Protein AF-A0A7R7VB63-F1 (afdb_monomer_lite)

Structure (mmCIF, N/CA/C/O backbone):
data_AF-A0A7R7VB63-F1
#
_entry.id   AF-A0A7R7VB63-F1
#
loop_
_atom_site.group_PDB
_atom_site.id
_atom_site.type_symbol
_atom_site.label_atom_id
_atom_site.label_alt_id
_atom_site.label_comp_id
_atom_site.label_asym_id
_atom_site.label_entity_id
_atom_site.label_seq_id
_atom_site.pdbx_PDB_ins_code
_atom_site.Cartn_x
_atom_site.Cartn_y
_atom_site.Cartn_z
_atom_site.occupancy
_atom_site.B_iso_or_equiv
_atom_site.auth_seq_id
_atom_site.auth_comp_id
_atom_site.auth_asym_id
_atom_site.auth_atom_id
_atom_site.pdbx_PDB_model_num
ATOM 1 N N . MET A 1 1 ? -16.952 1.269 -2.711 1.00 74.81 1 MET A N 1
ATOM 2 C CA . MET A 1 1 ? -17.582 0.389 -3.721 1.00 74.81 1 MET A CA 1
ATOM 3 C C . MET A 1 1 ? -17.034 0.649 -5.118 1.00 74.81 1 MET A C 1
ATOM 5 O O . MET A 1 1 ? -16.507 -0.286 -5.695 1.00 74.81 1 MET A O 1
ATOM 9 N N . ILE A 1 2 ? -17.064 1.894 -5.615 1.00 84.00 2 ILE A N 1
ATOM 10 C CA . ILE A 1 2 ? -16.546 2.260 -6.952 1.00 84.00 2 ILE A CA 1
ATOM 11 C C . ILE A 1 2 ? -15.113 1.754 -7.182 1.00 84.00 2 ILE A C 1
ATOM 13 O O . ILE A 1 2 ? -14.870 1.060 -8.158 1.00 84.00 2 ILE A O 1
ATOM 17 N N . LEU A 1 3 ? -14.194 2.015 -6.244 1.00 86.75 3 LEU A N 1
ATOM 18 C CA . LEU A 1 3 ? -12.792 1.594 -6.368 1.00 86.75 3 LEU A CA 1
ATOM 19 C C . LEU A 1 3 ? -12.616 0.067 -6.454 1.00 86.75 3 LEU A C 1
ATOM 21 O O . LEU A 1 3 ? -11.813 -0.410 -7.244 1.00 86.75 3 LEU A O 1
ATOM 25 N N . LEU A 1 4 ? -13.397 -0.693 -5.678 1.00 89.19 4 LEU A N 1
ATOM 26 C CA . LEU A 1 4 ? -13.359 -2.158 -5.702 1.00 89.19 4 LEU A CA 1
ATOM 27 C C . LEU A 1 4 ? -13.846 -2.692 -7.052 1.00 89.19 4 LEU A C 1
ATOM 29 O O . LEU A 1 4 ? -13.174 -3.512 -7.660 1.00 89.19 4 LEU A O 1
ATOM 33 N N . VAL A 1 5 ? -14.994 -2.200 -7.528 1.00 90.19 5 VAL A N 1
ATOM 34 C CA . VAL A 1 5 ? -15.561 -2.608 -8.822 1.00 90.19 5 VAL A CA 1
ATOM 35 C C . VAL A 1 5 ? -14.609 -2.253 -9.961 1.00 90.19 5 VAL A C 1
ATOM 37 O O . VAL A 1 5 ? -14.339 -3.099 -10.805 1.00 90.19 5 VAL A O 1
ATOM 40 N N . TYR A 1 6 ? -14.053 -1.038 -9.943 1.00 90.38 6 TYR A N 1
ATOM 41 C CA . TYR A 1 6 ? -13.068 -0.593 -10.923 1.00 90.38 6 TYR A CA 1
ATOM 42 C C . TYR A 1 6 ? -11.849 -1.520 -10.960 1.00 90.38 6 TYR A C 1
ATOM 44 O O . TYR A 1 6 ? -11.493 -1.998 -12.029 1.00 90.38 6 TYR A O 1
ATOM 52 N N . LYS A 1 7 ? -11.249 -1.838 -9.805 1.00 90.56 7 LYS A N 1
ATOM 53 C CA . LYS A 1 7 ? -10.057 -2.697 -9.743 1.00 90.56 7 LYS A CA 1
ATOM 54 C C . LYS A 1 7 ? -10.337 -4.156 -10.090 1.00 90.56 7 LYS A C 1
ATOM 56 O O . LYS A 1 7 ? -9.515 -4.778 -10.752 1.00 90.56 7 LYS A O 1
ATOM 61 N N . ILE A 1 8 ? -11.505 -4.689 -9.723 1.00 92.19 8 ILE A N 1
ATOM 62 C CA . ILE A 1 8 ? -11.938 -6.017 -10.185 1.00 92.19 8 ILE A CA 1
ATOM 63 C C . ILE A 1 8 ? -12.053 -6.024 -11.710 1.00 92.19 8 ILE A C 1
ATOM 65 O O . ILE A 1 8 ? -11.521 -6.930 -12.344 1.00 92.19 8 ILE A O 1
ATOM 69 N N . ALA A 1 9 ? -12.722 -5.030 -12.297 1.00 91.94 9 ALA A N 1
ATOM 70 C CA . ALA A 1 9 ? -12.909 -4.947 -13.742 1.00 91.94 9 ALA A CA 1
ATOM 71 C C . ALA A 1 9 ? -11.572 -4.774 -14.480 1.00 91.94 9 ALA A C 1
ATOM 73 O O . ALA A 1 9 ? -11.307 -5.507 -15.427 1.00 91.94 9 ALA A O 1
ATOM 74 N N . GLU A 1 10 ? -10.717 -3.864 -14.008 1.00 90.38 10 GLU A N 1
ATOM 75 C CA . GLU A 1 10 ? -9.382 -3.597 -14.555 1.00 90.38 10 GLU A CA 1
ATOM 76 C C . GLU A 1 10 ? -8.509 -4.861 -14.540 1.00 90.38 10 GLU A C 1
ATOM 78 O O . GLU A 1 10 ? -7.984 -5.263 -15.574 1.00 90.38 10 GLU A O 1
ATOM 83 N N . TYR A 1 11 ? -8.402 -5.547 -13.398 1.00 90.25 11 TYR A N 1
ATOM 84 C CA . TYR A 1 11 ? -7.535 -6.727 -13.299 1.00 90.25 11 TYR A CA 1
ATOM 85 C C . TYR A 1 11 ? -8.130 -7.941 -14.008 1.00 90.25 11 TYR A C 1
ATOM 87 O O . TYR A 1 11 ? -7.389 -8.717 -14.603 1.00 90.25 11 TYR A O 1
ATOM 95 N N . SER A 1 12 ? -9.458 -8.083 -14.024 1.00 91.88 12 SER A N 1
ATOM 96 C CA . SER A 1 12 ? -10.112 -9.126 -14.825 1.00 91.88 12 SER A CA 1
ATOM 97 C C . SER A 1 12 ? -9.868 -8.907 -16.316 1.00 91.88 12 SER A C 1
ATOM 99 O O . SER A 1 12 ? -9.587 -9.865 -17.029 1.00 91.88 12 SER A O 1
ATOM 101 N N . TYR A 1 13 ? -9.925 -7.656 -16.785 1.00 92.88 13 TYR A N 1
ATOM 102 C CA . TYR A 1 13 ? -9.607 -7.305 -18.167 1.00 92.88 13 TYR A CA 1
ATOM 103 C C . TYR A 1 13 ? -8.163 -7.683 -18.523 1.00 92.88 13 TYR A C 1
ATOM 105 O O . TYR A 1 13 ? -7.944 -8.309 -19.559 1.00 92.88 13 TYR A O 1
ATOM 113 N N . TYR A 1 14 ? -7.189 -7.385 -17.659 1.00 90.38 14 TYR A N 1
ATOM 114 C CA . TYR A 1 14 ? -5.794 -7.783 -17.885 1.00 90.38 14 TYR A CA 1
ATOM 115 C C . TYR A 1 14 ? -5.617 -9.303 -17.930 1.00 90.38 14 TYR A C 1
ATOM 117 O O . TYR A 1 14 ? -4.963 -9.812 -18.835 1.00 90.38 14 TYR A O 1
ATOM 125 N N . ILE A 1 15 ? -6.261 -10.044 -17.023 1.00 88.88 15 ILE A N 1
ATOM 126 C CA . ILE A 1 15 ? -6.196 -11.514 -17.005 1.00 88.88 15 ILE A CA 1
ATOM 127 C C . ILE A 1 15 ? -6.799 -12.114 -18.281 1.00 88.88 15 ILE A C 1
ATOM 129 O O . ILE A 1 15 ? -6.191 -12.990 -18.891 1.00 88.88 15 ILE A O 1
ATOM 133 N N . ILE A 1 16 ? -7.977 -11.645 -18.704 1.00 93.38 16 ILE A N 1
ATOM 134 C CA . ILE A 1 16 ? -8.680 -12.171 -19.886 1.00 93.38 16 ILE A CA 1
ATOM 135 C C . ILE A 1 16 ? -7.877 -11.921 -21.168 1.00 93.38 16 ILE A C 1
ATOM 137 O O . ILE A 1 16 ? -7.854 -12.780 -22.046 1.00 93.38 16 ILE A O 1
ATOM 141 N N . ASN A 1 17 ? -7.198 -10.777 -21.262 1.00 92.38 17 ASN A N 1
ATOM 142 C CA . ASN A 1 17 ? -6.359 -10.433 -22.412 1.00 92.38 17 ASN A CA 1
ATOM 143 C C . ASN A 1 17 ? -4.916 -10.952 -22.300 1.00 92.38 17 ASN A C 1
ATOM 145 O O . ASN A 1 17 ? -4.104 -10.648 -23.168 1.00 92.38 17 ASN A O 1
ATOM 149 N N . LEU A 1 18 ? -4.599 -11.736 -21.261 1.00 86.38 18 LEU A N 1
ATOM 150 C CA . LEU A 1 18 ? -3.257 -12.265 -20.982 1.00 86.38 18 LEU A CA 1
ATOM 151 C C . LEU A 1 18 ? -2.180 -11.177 -20.779 1.00 86.38 18 LEU A C 1
ATOM 153 O O . LEU A 1 18 ? -0.990 -11.453 -20.892 1.00 86.38 18 LEU A O 1
ATOM 157 N N . GLU A 1 19 ? -2.586 -9.962 -20.409 1.00 85.75 19 GLU A N 1
ATOM 158 C CA . GLU A 1 19 ? -1.718 -8.819 -20.084 1.00 85.75 19 GLU A CA 1
ATOM 159 C C . GLU A 1 19 ? -1.378 -8.802 -18.583 1.00 85.75 19 GLU A C 1
ATOM 161 O O . GLU A 1 19 ? -1.582 -7.812 -17.875 1.00 85.75 19 GLU A O 1
ATOM 166 N N . VAL A 1 20 ? -0.945 -9.948 -18.050 1.00 82.44 20 VAL A N 1
ATOM 167 C CA . VAL A 1 20 ? -0.736 -10.130 -16.603 1.00 82.44 20 VAL A CA 1
ATOM 168 C C . VAL A 1 20 ? 0.373 -9.233 -16.042 1.00 82.44 20 VAL A C 1
ATOM 170 O O . VAL A 1 20 ? 0.315 -8.853 -14.875 1.00 82.44 20 VAL A O 1
ATOM 173 N N . ASP A 1 21 ? 1.325 -8.824 -16.879 1.00 80.12 21 ASP A N 1
ATOM 174 C CA . ASP A 1 21 ? 2.399 -7.868 -16.588 1.00 80.12 21 ASP A CA 1
ATOM 175 C C . ASP A 1 21 ? 1.890 -6.489 -16.148 1.00 80.12 21 ASP A C 1
ATOM 177 O O . ASP A 1 21 ? 2.564 -5.778 -15.403 1.00 80.12 21 ASP A O 1
ATOM 181 N N . LYS A 1 22 ? 0.655 -6.136 -16.521 1.00 82.06 22 LYS A N 1
ATOM 182 C CA . LYS A 1 22 ? 0.002 -4.891 -16.098 1.00 82.06 22 LYS A CA 1
ATOM 183 C C . LYS A 1 22 ? -0.600 -4.960 -14.696 1.00 82.06 22 LYS A C 1
ATOM 185 O O . LYS A 1 22 ? -1.051 -3.934 -14.183 1.00 82.06 22 LYS A O 1
ATOM 190 N N . ILE A 1 23 ? -0.639 -6.136 -14.063 1.00 83.56 23 ILE A N 1
ATOM 191 C CA . ILE A 1 23 ? -1.109 -6.279 -12.682 1.00 83.56 23 ILE A CA 1
ATOM 192 C C . ILE A 1 23 ? 0.009 -5.804 -11.747 1.00 83.56 23 ILE A C 1
ATOM 194 O O . ILE A 1 23 ? 1.068 -6.432 -11.696 1.00 83.56 23 ILE A O 1
ATOM 198 N N . PRO A 1 24 ? -0.197 -4.722 -10.977 1.00 81.88 24 PRO A N 1
ATOM 199 C CA . PRO A 1 24 ? 0.842 -4.206 -10.103 1.00 81.88 24 PRO A CA 1
ATOM 200 C C . PRO A 1 24 ? 1.083 -5.137 -8.909 1.00 81.88 24 PRO A C 1
ATOM 202 O O . PRO A 1 24 ? 0.172 -5.777 -8.380 1.00 81.88 24 PRO A O 1
ATOM 205 N N . ILE A 1 25 ? 2.325 -5.162 -8.429 1.00 85.81 25 ILE A N 1
ATOM 206 C CA . ILE A 1 25 ? 2.702 -5.827 -7.170 1.00 85.81 25 ILE A CA 1
ATOM 207 C C . ILE A 1 25 ? 2.830 -4.849 -6.005 1.00 85.81 25 ILE A C 1
ATOM 209 O O . ILE A 1 25 ? 3.263 -5.230 -4.925 1.00 85.81 25 ILE A O 1
ATOM 213 N N . GLU A 1 26 ? 2.428 -3.593 -6.204 1.00 86.50 26 GLU A N 1
ATOM 214 C CA . GLU A 1 26 ? 2.474 -2.578 -5.159 1.00 86.50 26 GLU A CA 1
ATOM 215 C C . GLU A 1 26 ? 1.572 -2.921 -3.978 1.00 86.50 26 GLU A C 1
ATOM 217 O O . GLU A 1 26 ? 0.521 -3.554 -4.121 1.00 86.50 26 GLU A O 1
ATOM 222 N N . PHE A 1 27 ? 1.936 -2.400 -2.810 1.00 87.50 27 PHE A N 1
ATOM 223 C CA . PHE A 1 27 ? 1.176 -2.560 -1.570 1.00 87.50 27 PHE A CA 1
ATOM 224 C C . PHE A 1 27 ? -0.276 -2.073 -1.703 1.00 87.50 27 PHE A C 1
ATOM 226 O O . PHE A 1 27 ? -1.194 -2.641 -1.101 1.00 87.50 27 PHE A O 1
ATOM 233 N N . SER A 1 28 ? -0.497 -1.062 -2.550 1.00 89.50 28 SER A N 1
ATOM 234 C CA . SER A 1 28 ? -1.817 -0.516 -2.862 1.00 89.50 28 SER A CA 1
ATOM 235 C C . SER A 1 28 ? -2.733 -1.506 -3.580 1.00 89.50 28 SER A C 1
ATOM 237 O O . SER A 1 28 ? -3.941 -1.470 -3.349 1.00 89.50 28 SER A O 1
ATOM 239 N N . THR A 1 29 ? -2.179 -2.438 -4.360 1.00 89.88 29 THR A N 1
ATOM 240 C CA . THR A 1 29 ? -2.922 -3.473 -5.097 1.00 89.88 29 THR A CA 1
ATOM 241 C C . THR A 1 29 ? -3.815 -4.273 -4.159 1.00 89.88 29 THR A C 1
ATOM 243 O O . THR A 1 29 ? -5.027 -4.344 -4.356 1.00 89.88 29 THR A O 1
ATOM 246 N N . LEU A 1 30 ? -3.239 -4.813 -3.081 1.00 92.12 30 LEU A N 1
ATOM 247 C CA . LEU A 1 30 ? -3.996 -5.548 -2.069 1.00 92.12 30 LEU A CA 1
ATOM 248 C C . LEU A 1 30 ? -4.835 -4.613 -1.190 1.00 92.12 30 LEU A C 1
ATOM 250 O O . LEU A 1 30 ? -5.931 -4.991 -0.770 1.00 92.12 30 LEU A O 1
ATOM 254 N N . ALA A 1 31 ? -4.375 -3.380 -0.955 1.00 93.62 31 ALA A N 1
ATOM 255 C CA . ALA A 1 31 ? -5.107 -2.418 -0.138 1.00 93.62 31 ALA A CA 1
ATOM 256 C C . ALA A 1 31 ? -6.453 -2.029 -0.771 1.00 93.62 31 ALA A C 1
ATOM 258 O O . ALA A 1 31 ? -7.433 -1.881 -0.042 1.00 93.62 31 ALA A O 1
ATOM 259 N N . TYR A 1 32 ? -6.543 -1.925 -2.103 1.00 92.56 32 TYR A N 1
ATOM 260 C CA . TYR A 1 32 ? -7.804 -1.662 -2.807 1.00 92.56 32 TYR A CA 1
ATOM 261 C C . TYR A 1 32 ? -8.865 -2.725 -2.512 1.00 92.56 32 TYR A C 1
ATOM 263 O O . TYR A 1 32 ? -10.013 -2.389 -2.197 1.00 92.56 32 TYR A O 1
ATOM 271 N N . PHE A 1 33 ? -8.475 -4.000 -2.569 1.00 92.94 33 PHE A N 1
ATOM 272 C CA . PHE A 1 33 ? -9.370 -5.116 -2.281 1.00 92.94 33 PHE A CA 1
ATOM 273 C C . PHE A 1 33 ? -9.696 -5.210 -0.801 1.00 92.94 33 PHE A C 1
ATOM 275 O O . PHE A 1 33 ? -10.874 -5.280 -0.452 1.00 92.94 33 PHE A O 1
ATOM 282 N N . LEU A 1 34 ? -8.683 -5.150 0.070 1.00 94.06 34 LEU A N 1
ATOM 283 C CA . LEU A 1 34 ? -8.880 -5.203 1.514 1.00 94.06 34 LEU A CA 1
ATOM 284 C C . LEU A 1 34 ? -9.844 -4.102 1.958 1.00 94.06 34 LEU A C 1
ATOM 286 O O . LEU A 1 34 ? -10.844 -4.392 2.607 1.00 94.06 34 LEU A O 1
ATOM 290 N N . PHE A 1 35 ? -9.590 -2.852 1.567 1.00 94.44 35 PHE A N 1
ATOM 291 C CA . PHE A 1 35 ? -10.460 -1.727 1.894 1.00 94.44 35 PHE A CA 1
ATOM 292 C C . PHE A 1 35 ? -11.885 -1.946 1.376 1.00 94.44 35 PHE A C 1
ATOM 294 O O . PHE A 1 35 ? -12.851 -1.806 2.129 1.00 94.44 35 PHE A O 1
ATOM 301 N N . GLY A 1 36 ? -12.026 -2.325 0.104 1.00 92.69 36 GLY A N 1
ATOM 302 C CA . GLY A 1 36 ? -13.322 -2.554 -0.524 1.00 92.69 36 GLY A CA 1
ATOM 303 C C . GLY A 1 36 ? -14.146 -3.638 0.172 1.00 92.69 36 GLY A C 1
ATOM 304 O O . GLY A 1 36 ? -15.305 -3.395 0.506 1.00 92.69 36 GLY A O 1
ATOM 305 N N . VAL A 1 37 ? -13.546 -4.804 0.414 1.00 92.69 37 VAL A N 1
ATOM 306 C CA . VAL A 1 37 ? -14.181 -5.963 1.061 1.00 92.69 37 VAL A CA 1
ATOM 307 C C . VAL A 1 37 ? -14.551 -5.631 2.502 1.00 92.69 37 VAL A C 1
ATOM 309 O O . VAL A 1 37 ? -15.695 -5.826 2.909 1.00 92.69 37 VAL A O 1
ATOM 312 N N . VAL A 1 38 ? -13.618 -5.068 3.268 1.00 93.25 38 VAL A N 1
ATOM 313 C CA . VAL A 1 38 ? -13.830 -4.760 4.686 1.00 93.25 38 VAL A CA 1
ATOM 314 C C . VAL A 1 38 ? -14.966 -3.755 4.880 1.00 93.25 38 VAL A C 1
ATOM 316 O O . VAL A 1 38 ? -15.808 -3.951 5.757 1.00 93.25 38 VAL A O 1
ATOM 319 N N . VAL A 1 39 ? -15.035 -2.716 4.043 1.00 91.44 39 VAL A N 1
ATOM 320 C CA . VAL A 1 39 ? -16.116 -1.720 4.090 1.00 91.44 39 VAL A CA 1
ATOM 321 C C . VAL A 1 39 ? -17.448 -2.310 3.623 1.00 91.44 39 VAL A C 1
ATOM 323 O O . VAL A 1 39 ? -18.472 -2.062 4.259 1.00 91.44 39 VAL A O 1
ATOM 326 N N . LEU A 1 40 ? -17.456 -3.093 2.537 1.00 92.94 40 LEU A N 1
ATOM 327 C CA . LEU A 1 40 ? -18.680 -3.665 1.964 1.00 92.94 40 LEU A CA 1
ATOM 328 C C . LEU A 1 40 ? -19.347 -4.662 2.919 1.00 92.94 40 LEU A C 1
ATOM 330 O O . LEU A 1 40 ? -20.548 -4.570 3.168 1.00 92.94 40 LEU A O 1
ATOM 334 N N . PHE A 1 41 ? -18.561 -5.579 3.482 1.00 93.12 41 PHE A N 1
ATOM 335 C CA . PHE A 1 41 ? -19.046 -6.629 4.380 1.00 93.12 41 PHE A CA 1
ATOM 336 C C . PHE A 1 41 ? -19.034 -6.221 5.859 1.00 93.12 41 PHE A C 1
ATOM 338 O O . PHE A 1 41 ? -19.438 -7.006 6.713 1.00 93.12 41 PHE A O 1
ATOM 345 N N . LYS A 1 42 ? -18.606 -4.991 6.176 1.00 91.19 42 LYS A N 1
ATOM 346 C CA . LYS A 1 42 ? -18.548 -4.437 7.539 1.00 91.19 42 LYS A CA 1
ATOM 347 C C . LYS A 1 42 ? -17.767 -5.322 8.527 1.00 91.19 42 LYS A C 1
ATOM 349 O O . LYS A 1 42 ? -18.188 -5.505 9.670 1.00 91.19 42 LYS A O 1
ATOM 354 N N . ILE A 1 43 ? -16.622 -5.858 8.095 1.00 90.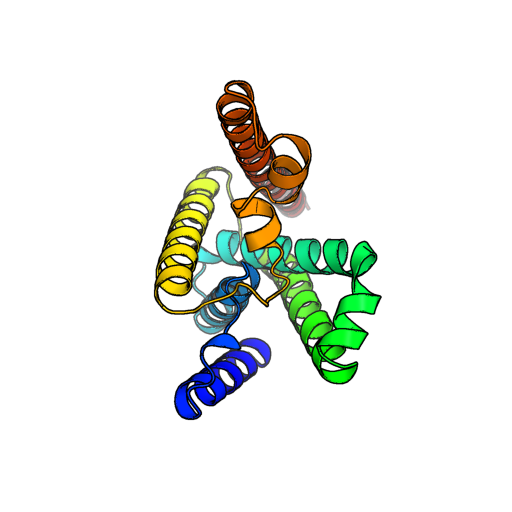69 43 ILE A N 1
ATOM 355 C CA . ILE A 1 43 ? -15.773 -6.768 8.890 1.00 90.69 43 ILE A CA 1
ATOM 356 C C . ILE A 1 43 ? -14.954 -5.955 9.903 1.00 90.69 43 ILE A C 1
ATOM 358 O O . ILE A 1 43 ? -13.821 -5.553 9.631 1.00 90.69 43 ILE A O 1
ATOM 362 N N . LYS A 1 44 ? -15.551 -5.661 11.062 1.00 87.94 44 LYS A N 1
ATOM 363 C CA . LYS A 1 44 ? -15.025 -4.717 12.067 1.00 87.94 44 LYS A CA 1
ATOM 364 C C . LYS A 1 44 ? -13.623 -5.070 12.560 1.00 87.94 44 LYS A C 1
ATOM 366 O O . LYS A 1 44 ? -12.825 -4.175 12.827 1.00 87.94 44 LYS A O 1
ATOM 371 N N . GLU A 1 45 ? -13.312 -6.355 12.651 1.00 86.62 45 GLU A N 1
ATOM 372 C CA . GLU A 1 45 ? -12.029 -6.892 13.108 1.00 86.62 45 GLU A CA 1
ATOM 373 C C . GLU A 1 45 ? -10.869 -6.470 12.198 1.00 86.62 45 GLU A C 1
ATOM 375 O O . GLU A 1 45 ? -9.741 -6.314 12.659 1.00 86.62 45 GLU A O 1
ATOM 380 N N . LEU A 1 46 ? -11.149 -6.244 10.912 1.00 91.06 46 LEU A N 1
ATOM 381 C CA . LEU A 1 46 ? -10.155 -5.868 9.909 1.00 91.06 46 LEU A CA 1
ATOM 382 C C . LEU A 1 46 ? -10.103 -4.360 9.650 1.00 91.06 46 LEU A C 1
ATOM 384 O O . LEU A 1 46 ? -9.262 -3.911 8.873 1.00 91.06 46 LEU A O 1
ATOM 388 N N . TYR A 1 47 ? -10.953 -3.558 10.297 1.00 91.25 47 TYR A N 1
ATOM 389 C CA . TYR A 1 47 ? -10.973 -2.107 10.094 1.00 91.25 47 TYR A CA 1
ATOM 390 C C . TYR A 1 47 ? -9.618 -1.443 10.386 1.00 91.25 47 TYR A C 1
ATOM 392 O O . TYR A 1 47 ? -9.205 -0.624 9.565 1.00 91.25 47 TYR A O 1
ATOM 400 N N . PRO A 1 48 ? -8.882 -1.783 11.469 1.00 90.06 48 PRO A N 1
ATOM 401 C CA . PRO A 1 48 ? -7.562 -1.199 11.713 1.00 90.06 48 PRO A CA 1
ATOM 402 C C . PRO A 1 48 ? -6.559 -1.517 10.599 1.00 90.06 48 PRO A C 1
ATOM 404 O O . PRO A 1 48 ? -5.799 -0.645 10.181 1.00 90.06 48 PRO A O 1
ATOM 407 N N . VAL A 1 49 ? -6.591 -2.751 10.084 1.00 92.62 49 VAL A N 1
ATOM 408 C CA . VAL A 1 49 ? -5.702 -3.202 9.003 1.00 92.62 49 VAL A CA 1
ATOM 409 C C . VAL A 1 49 ? -6.052 -2.496 7.704 1.00 92.62 49 VAL A C 1
ATOM 411 O O . VAL A 1 49 ? -5.170 -1.950 7.052 1.00 92.62 49 VAL A O 1
ATOM 414 N N . ALA A 1 50 ? -7.337 -2.444 7.351 1.00 94.06 50 ALA A N 1
ATOM 415 C CA . ALA A 1 50 ? -7.810 -1.742 6.167 1.00 94.06 50 ALA A CA 1
ATOM 416 C C . ALA A 1 50 ? -7.499 -0.241 6.239 1.00 94.06 50 ALA A C 1
ATOM 418 O O . ALA A 1 50 ? -7.069 0.336 5.240 1.00 94.06 50 ALA A O 1
ATOM 419 N N . ALA A 1 51 ? -7.650 0.386 7.410 1.00 93.88 51 ALA A N 1
ATOM 420 C CA . ALA A 1 51 ? -7.300 1.786 7.619 1.00 93.88 51 ALA A CA 1
ATOM 421 C C . ALA A 1 51 ? -5.800 2.017 7.403 1.00 93.88 51 ALA A C 1
ATOM 423 O O . ALA A 1 51 ? -5.424 2.851 6.586 1.00 93.88 51 ALA A O 1
ATOM 424 N N . PHE A 1 52 ? -4.943 1.238 8.064 1.00 93.81 52 PHE A N 1
ATOM 425 C CA . PHE A 1 52 ? -3.497 1.361 7.898 1.00 93.81 52 PHE A CA 1
ATOM 426 C C . PHE A 1 52 ? -3.043 1.067 6.467 1.00 93.81 52 PHE A C 1
ATOM 428 O O . PHE A 1 52 ? -2.253 1.822 5.906 1.00 93.81 52 PHE A O 1
ATOM 435 N N . ALA A 1 53 ? -3.553 -0.003 5.854 1.00 94.25 53 ALA A N 1
ATOM 436 C CA . ALA A 1 53 ? -3.160 -0.383 4.506 1.00 94.25 53 ALA A CA 1
ATOM 437 C C . ALA A 1 53 ? -3.535 0.703 3.491 1.00 94.25 53 ALA A C 1
ATOM 439 O O . ALA A 1 53 ? -2.743 1.042 2.612 1.00 94.25 53 ALA A O 1
ATOM 440 N N . SER A 1 54 ? -4.711 1.307 3.663 1.00 95.00 54 SER A N 1
ATOM 441 C CA . SER A 1 54 ? -5.158 2.433 2.843 1.00 95.00 54 SER A CA 1
ATOM 442 C C . SER A 1 54 ? -4.336 3.698 3.109 1.00 95.00 54 SER A C 1
ATOM 444 O O . SER A 1 54 ? -3.998 4.415 2.170 1.00 95.00 54 SER A O 1
ATOM 446 N N . PHE A 1 55 ? -3.963 3.953 4.368 1.00 94.88 55 PHE A N 1
ATOM 447 C CA . PHE A 1 55 ? -3.120 5.081 4.770 1.00 94.88 55 PHE A CA 1
ATOM 448 C C . PHE A 1 55 ? -1.745 5.029 4.112 1.00 94.88 55 PHE A C 1
ATOM 450 O O . PHE A 1 55 ? -1.348 5.984 3.448 1.00 94.88 55 PHE A O 1
ATOM 457 N N . ILE A 1 56 ? -1.028 3.914 4.282 1.00 93.38 56 ILE A N 1
ATOM 458 C CA . ILE A 1 56 ? 0.341 3.779 3.785 1.00 93.38 56 ILE A CA 1
ATOM 459 C C . ILE A 1 56 ? 0.375 3.740 2.259 1.00 93.38 56 ILE A C 1
ATOM 461 O O . ILE A 1 56 ? 1.256 4.346 1.664 1.00 93.38 56 ILE A O 1
ATOM 465 N N . SER A 1 57 ? -0.625 3.122 1.625 1.00 93.06 57 SER A N 1
ATOM 466 C CA . SER A 1 57 ? -0.772 3.141 0.167 1.00 93.06 57 SER A CA 1
ATOM 467 C C . SER A 1 57 ? -1.012 4.558 -0.347 1.00 93.06 57 SER A C 1
ATOM 469 O O . SER A 1 57 ? -0.351 5.001 -1.279 1.00 93.06 57 SER A O 1
ATOM 471 N N . GLY A 1 58 ? -1.942 5.288 0.277 1.00 93.12 58 GLY A N 1
ATOM 472 C CA . GLY A 1 58 ? -2.277 6.656 -0.108 1.00 93.12 58 GLY A CA 1
ATOM 473 C C . GLY A 1 58 ? -1.104 7.618 0.071 1.00 93.12 58 GLY A C 1
ATOM 474 O O . GLY A 1 58 ? -0.717 8.296 -0.875 1.00 93.12 58 GLY A O 1
ATOM 475 N N . ILE A 1 59 ? -0.505 7.654 1.266 1.00 92.25 59 ILE A N 1
ATOM 476 C CA . ILE A 1 59 ? 0.648 8.521 1.548 1.00 92.25 59 ILE A CA 1
ATOM 477 C C . ILE A 1 59 ? 1.873 8.102 0.745 1.00 92.25 59 ILE A C 1
ATOM 479 O O . ILE A 1 59 ? 2.534 8.968 0.186 1.00 92.25 59 ILE A O 1
ATOM 483 N N . GLY A 1 60 ? 2.174 6.805 0.675 1.00 89.44 60 GLY A N 1
ATOM 484 C CA . GLY A 1 60 ? 3.329 6.295 -0.059 1.00 89.44 60 GLY A CA 1
ATOM 485 C C . GLY A 1 60 ? 3.292 6.733 -1.518 1.00 89.44 60 GLY A C 1
ATOM 486 O O . GLY A 1 60 ? 4.262 7.304 -2.008 1.00 89.44 60 GLY A O 1
ATOM 487 N N . TYR A 1 61 ? 2.138 6.581 -2.174 1.00 89.69 61 TYR A N 1
ATOM 488 C CA . TYR A 1 61 ? 1.969 7.042 -3.548 1.00 89.69 61 TYR A CA 1
ATOM 489 C C . TYR A 1 61 ? 2.127 8.557 -3.680 1.00 89.69 61 TYR A C 1
ATOM 491 O O . TYR A 1 61 ? 2.847 9.010 -4.561 1.00 89.69 61 TYR A O 1
ATOM 499 N N . LEU A 1 62 ? 1.504 9.352 -2.801 1.00 90.69 62 LEU A N 1
ATOM 500 C CA . LEU A 1 62 ? 1.628 10.814 -2.852 1.00 90.69 62 LEU A CA 1
ATOM 501 C C . LEU A 1 62 ? 3.074 11.283 -2.651 1.00 90.69 62 LEU A C 1
ATOM 503 O O . LEU A 1 62 ? 3.511 12.200 -3.339 1.00 90.69 62 LEU A O 1
ATOM 507 N N . LEU A 1 63 ? 3.822 10.648 -1.745 1.00 88.81 63 LEU A N 1
ATOM 508 C CA . LEU A 1 63 ? 5.236 10.954 -1.529 1.00 88.81 63 LEU A CA 1
ATOM 509 C C . LEU A 1 63 ? 6.067 10.632 -2.770 1.00 88.81 63 LEU A C 1
ATOM 511 O O . LEU A 1 63 ? 6.826 11.482 -3.219 1.00 88.81 63 LEU A O 1
ATOM 515 N N . VAL A 1 64 ? 5.895 9.447 -3.358 1.00 85.81 64 VAL A N 1
ATOM 516 C CA . VAL A 1 64 ? 6.594 9.065 -4.596 1.00 85.81 64 VAL A CA 1
ATOM 517 C C . VAL A 1 64 ? 6.221 10.007 -5.743 1.00 85.81 64 VAL A C 1
ATOM 519 O O . VAL A 1 64 ? 7.091 10.449 -6.489 1.00 85.81 64 VAL A O 1
ATOM 522 N N . PHE A 1 65 ? 4.946 10.381 -5.849 1.00 87.62 65 PHE A N 1
ATOM 523 C CA . PHE A 1 65 ? 4.449 11.268 -6.894 1.00 87.62 65 PHE A CA 1
ATOM 524 C C . PHE A 1 65 ? 5.057 12.677 -6.827 1.00 87.62 65 PHE A C 1
ATOM 526 O O . PHE A 1 65 ? 5.263 13.293 -7.867 1.00 87.62 65 PHE A O 1
ATOM 533 N N . ILE A 1 66 ? 5.402 13.181 -5.634 1.00 88.31 66 ILE A N 1
ATOM 534 C CA . ILE A 1 66 ? 6.109 14.467 -5.488 1.00 88.31 66 ILE A CA 1
ATOM 535 C C . ILE A 1 66 ? 7.475 14.438 -6.187 1.00 88.31 66 ILE A C 1
ATOM 537 O O . ILE A 1 66 ? 7.876 15.443 -6.767 1.00 88.31 66 ILE A O 1
ATOM 541 N N . PHE A 1 67 ? 8.183 13.308 -6.138 1.00 84.94 67 PHE A N 1
ATOM 542 C CA . PHE A 1 67 ? 9.537 13.193 -6.687 1.00 84.94 67 PHE A CA 1
ATOM 543 C C . PHE A 1 67 ? 9.582 12.668 -8.125 1.00 84.94 67 PHE A C 1
ATOM 545 O O . PHE A 1 67 ? 10.535 12.967 -8.834 1.00 84.94 67 PHE A O 1
ATOM 552 N N . MET A 1 68 ? 8.592 11.872 -8.539 1.00 84.06 68 MET A N 1
ATOM 553 C CA . MET A 1 68 ? 8.617 11.134 -9.812 1.00 84.06 68 MET A CA 1
ATOM 554 C C . MET A 1 68 ? 7.348 11.319 -10.658 1.00 84.06 68 MET A C 1
ATOM 556 O O . MET A 1 68 ? 7.148 10.608 -11.641 1.00 84.06 68 MET A O 1
ATOM 560 N N . GLY A 1 69 ? 6.434 12.213 -10.272 1.00 84.94 69 GLY A N 1
ATOM 561 C CA . GLY A 1 69 ? 5.118 12.335 -10.908 1.00 84.94 69 GLY A CA 1
ATOM 562 C C . GLY A 1 69 ? 5.168 12.690 -12.397 1.00 84.94 69 GLY A C 1
ATOM 563 O O . GLY A 1 69 ? 4.327 12.228 -13.166 1.00 84.94 69 GLY A O 1
ATOM 564 N N . ASP A 1 70 ? 6.175 13.450 -12.821 1.00 86.44 70 ASP A N 1
ATOM 565 C CA . ASP A 1 70 ? 6.453 13.754 -14.225 1.00 86.44 70 ASP A CA 1
ATOM 566 C C . ASP A 1 70 ? 6.776 12.485 -15.028 1.00 86.44 70 ASP A C 1
ATOM 568 O O . ASP A 1 70 ? 6.177 12.254 -16.079 1.00 86.44 70 ASP A O 1
ATOM 572 N N . GLN A 1 71 ? 7.634 11.613 -14.493 1.00 84.00 71 GLN A N 1
ATOM 573 C CA . GLN A 1 71 ? 7.970 10.326 -15.103 1.00 84.00 71 GLN A CA 1
ATOM 574 C C . GLN A 1 71 ? 6.732 9.436 -15.232 1.00 84.00 71 GLN A C 1
ATOM 576 O O . GLN A 1 71 ? 6.512 8.847 -16.289 1.00 84.00 71 GLN A O 1
ATOM 581 N N . TYR A 1 72 ? 5.865 9.400 -14.213 1.00 82.88 72 TYR A N 1
ATOM 582 C CA . TYR A 1 72 ? 4.594 8.671 -14.292 1.00 82.88 72 TYR A CA 1
ATOM 583 C C . TYR A 1 72 ? 3.705 9.174 -15.437 1.00 82.88 72 TYR A C 1
ATOM 585 O O . TYR A 1 72 ? 3.131 8.365 -16.166 1.00 82.88 72 TYR A O 1
ATOM 593 N N . VAL A 1 73 ? 3.589 10.494 -15.627 1.00 88.44 73 VAL A N 1
ATOM 594 C CA . VAL A 1 73 ? 2.800 11.076 -16.730 1.00 88.44 73 VAL A CA 1
ATOM 595 C C . VAL A 1 73 ? 3.399 10.729 -18.091 1.00 88.44 73 VAL A C 1
ATOM 597 O O . VAL A 1 73 ? 2.644 10.410 -19.007 1.00 88.44 73 VAL A O 1
ATOM 600 N N . VAL A 1 74 ? 4.725 10.764 -18.227 1.00 86.50 74 VAL A N 1
ATOM 601 C CA . VAL A 1 74 ? 5.415 10.432 -19.482 1.00 86.50 74 VAL A CA 1
ATOM 602 C C . VAL A 1 74 ? 5.263 8.949 -19.831 1.00 86.50 74 VAL A C 1
ATOM 604 O O . VAL A 1 74 ? 4.977 8.628 -20.980 1.00 86.50 74 VAL A O 1
ATOM 607 N N . ILE A 1 75 ? 5.414 8.053 -18.852 1.00 81.81 75 ILE A N 1
ATOM 608 C CA . ILE A 1 75 ? 5.408 6.598 -19.070 1.00 81.81 75 ILE A CA 1
ATOM 609 C C . ILE A 1 75 ? 3.985 6.058 -19.257 1.00 81.81 75 ILE A C 1
ATOM 611 O O . ILE A 1 75 ? 3.731 5.278 -20.171 1.00 81.81 75 ILE A O 1
ATOM 615 N N . HIS A 1 76 ? 3.045 6.458 -18.397 1.00 81.69 76 HIS A N 1
ATOM 616 C CA . HIS A 1 76 ? 1.701 5.866 -18.350 1.00 81.69 76 HIS A CA 1
ATOM 617 C C . HIS A 1 76 ? 0.613 6.741 -18.984 1.00 81.69 76 HIS A C 1
ATOM 619 O O . HIS A 1 76 ? -0.525 6.292 -19.157 1.00 81.69 76 HIS A O 1
ATOM 625 N N . GLY A 1 77 ? 0.944 7.984 -19.333 1.00 88.00 77 GLY A N 1
ATOM 626 C CA . GLY A 1 77 ? 0.006 8.969 -19.852 1.00 88.00 77 GLY A CA 1
ATOM 627 C C . GLY A 1 77 ? -0.776 9.695 -18.755 1.00 88.00 77 GLY A C 1
ATOM 628 O O . GLY A 1 77 ? -0.994 9.203 -17.647 1.00 88.00 77 GLY A O 1
ATOM 629 N N . PHE A 1 78 ? -1.246 10.897 -19.088 1.00 91.12 78 PHE A N 1
ATOM 630 C CA . PHE A 1 78 ? -1.923 11.793 -18.148 1.00 91.12 78 PHE A CA 1
ATOM 631 C C . PHE A 1 78 ? -3.177 11.180 -17.498 1.00 91.12 78 PHE A C 1
ATOM 633 O O . PHE A 1 78 ? -3.350 11.266 -16.283 1.00 91.12 78 PHE A O 1
ATOM 640 N N . TYR A 1 79 ? -4.040 10.531 -18.287 1.00 90.44 79 TYR A N 1
ATOM 641 C CA . TYR A 1 79 ? -5.297 9.965 -17.784 1.00 90.44 79 TYR A CA 1
ATOM 642 C C . TYR A 1 79 ? -5.075 8.810 -16.803 1.00 90.44 79 TYR A C 1
ATOM 644 O O . TYR A 1 79 ? -5.675 8.801 -15.728 1.00 90.44 79 TYR A O 1
ATOM 652 N N . SER A 1 80 ? -4.185 7.873 -17.134 1.00 86.12 80 SER A N 1
ATOM 653 C CA . SER A 1 80 ? -3.831 6.751 -16.256 1.00 86.12 80 SER A CA 1
ATOM 654 C C . SER A 1 80 ? -3.272 7.253 -14.928 1.00 86.12 80 SER A C 1
ATOM 656 O O . SER A 1 80 ? -3.676 6.793 -13.859 1.00 86.12 80 SER A O 1
ATOM 658 N N . THR A 1 81 ? -2.409 8.268 -14.985 1.00 89.25 81 THR A N 1
ATOM 659 C CA . THR A 1 81 ? -1.826 8.899 -13.800 1.00 89.25 81 THR A CA 1
ATOM 660 C C . THR A 1 81 ? -2.877 9.594 -12.936 1.00 89.25 81 THR A C 1
ATOM 662 O O . THR A 1 81 ? -2.875 9.422 -11.718 1.00 89.25 81 THR A O 1
ATOM 665 N N . LEU A 1 82 ? -3.834 10.314 -13.530 1.00 91.88 82 LEU A N 1
ATOM 666 C CA . LEU A 1 82 ? -4.945 10.910 -12.781 1.00 91.88 82 LEU A CA 1
ATOM 667 C C . LEU A 1 82 ? -5.821 9.859 -12.094 1.00 91.88 82 LEU A C 1
ATOM 669 O O . LEU A 1 82 ? -6.234 10.058 -10.948 1.00 91.88 82 LEU A O 1
ATOM 673 N N . ILE A 1 83 ? -6.109 8.742 -12.764 1.00 91.19 83 ILE A N 1
ATOM 674 C CA . ILE A 1 83 ? -6.892 7.645 -12.183 1.00 91.19 83 ILE A CA 1
ATOM 675 C C . ILE A 1 83 ? -6.124 6.995 -11.029 1.00 91.19 83 ILE A C 1
ATOM 677 O O . ILE A 1 83 ? -6.709 6.725 -9.974 1.00 91.19 83 ILE A O 1
ATOM 681 N N . ALA A 1 84 ? -4.815 6.786 -11.187 1.00 88.94 84 ALA A N 1
ATOM 682 C CA . ALA A 1 84 ? -3.953 6.269 -10.133 1.00 88.94 84 ALA A CA 1
ATOM 683 C C . ALA A 1 84 ? -3.923 7.216 -8.924 1.00 88.94 84 ALA A C 1
ATOM 685 O O . ALA A 1 84 ? -4.179 6.776 -7.801 1.00 88.94 84 ALA A O 1
ATOM 686 N N . LEU A 1 85 ? -3.716 8.517 -9.140 1.00 91.94 85 LEU A N 1
ATOM 687 C CA . LEU A 1 85 ? -3.746 9.535 -8.088 1.00 91.94 85 LEU A CA 1
ATOM 688 C C . LEU A 1 85 ? -5.098 9.556 -7.365 1.00 91.94 85 LEU A C 1
ATOM 690 O O . LEU A 1 85 ? -5.151 9.498 -6.137 1.00 91.94 85 LEU A O 1
ATOM 694 N N . SER A 1 86 ? -6.197 9.554 -8.121 1.00 93.50 86 SER A N 1
ATOM 695 C CA . SER A 1 86 ? -7.557 9.530 -7.573 1.00 93.50 86 SER A CA 1
ATOM 696 C C . SER A 1 86 ? -7.807 8.273 -6.738 1.00 93.50 86 SER A C 1
ATOM 698 O O . SER A 1 86 ? -8.365 8.351 -5.645 1.00 93.50 86 SER A O 1
ATOM 700 N N . SER A 1 87 ? -7.345 7.113 -7.208 1.00 92.75 87 SER A N 1
ATOM 701 C CA . SER A 1 87 ? -7.474 5.836 -6.496 1.00 92.75 87 SER A CA 1
ATOM 702 C C . SER A 1 87 ? -6.744 5.857 -5.151 1.00 92.75 87 SER A C 1
ATOM 704 O O . SER A 1 87 ? -7.296 5.431 -4.135 1.00 92.75 87 SER A O 1
ATOM 706 N N . HIS A 1 88 ? -5.521 6.391 -5.118 1.00 93.94 88 HIS A N 1
ATOM 707 C CA . HIS A 1 88 ? -4.740 6.526 -3.886 1.00 93.94 88 HIS A CA 1
ATOM 708 C C . HIS A 1 88 ? -5.314 7.588 -2.943 1.00 93.94 88 HIS A C 1
ATOM 710 O O . HIS A 1 88 ? -5.319 7.390 -1.727 1.00 93.94 88 HIS A O 1
ATOM 716 N N . PHE A 1 89 ? -5.880 8.669 -3.479 1.00 93.94 89 PHE A N 1
ATOM 717 C CA . PHE A 1 89 ? -6.579 9.670 -2.679 1.00 93.94 89 PHE A CA 1
ATOM 718 C C . PHE A 1 89 ? -7.845 9.098 -2.024 1.00 93.94 89 PHE A C 1
ATOM 720 O O . PHE A 1 89 ? -8.084 9.329 -0.839 1.00 93.94 89 PHE A O 1
ATOM 727 N N . ILE A 1 90 ? -8.617 8.275 -2.745 1.00 93.94 90 ILE A N 1
ATOM 728 C CA . ILE A 1 90 ? -9.779 7.563 -2.186 1.00 93.94 90 ILE A CA 1
ATOM 729 C C . ILE A 1 90 ? -9.354 6.633 -1.045 1.00 93.94 90 ILE A C 1
ATOM 731 O O . ILE A 1 90 ? -10.027 6.610 -0.015 1.00 93.94 90 ILE A O 1
ATOM 735 N N . LEU A 1 91 ? -8.246 5.895 -1.187 1.00 94.81 91 LEU A N 1
ATOM 736 C CA . LEU A 1 91 ? -7.702 5.090 -0.087 1.00 94.81 91 LEU A CA 1
ATOM 737 C C . LEU A 1 91 ? -7.328 5.961 1.117 1.00 94.81 91 LEU A C 1
ATOM 739 O O . LEU A 1 91 ? -7.700 5.642 2.246 1.00 94.81 91 LEU A O 1
ATOM 743 N N . LEU A 1 92 ? -6.642 7.083 0.894 1.00 94.50 92 LEU A N 1
ATOM 744 C CA . LEU A 1 92 ? -6.241 7.976 1.977 1.00 94.50 92 LEU A CA 1
ATOM 745 C C . LEU A 1 92 ? -7.454 8.522 2.748 1.00 94.50 92 LEU A C 1
ATOM 747 O O . LEU A 1 92 ? -7.481 8.472 3.979 1.00 94.50 92 LEU A O 1
ATOM 751 N N . LEU A 1 93 ? -8.489 8.976 2.038 1.00 93.31 93 LEU A N 1
ATOM 752 C CA . LEU A 1 93 ? -9.755 9.391 2.648 1.00 93.31 93 LEU A CA 1
ATOM 753 C C . LEU A 1 93 ? -10.438 8.225 3.373 1.00 93.31 93 LEU A C 1
ATOM 755 O O . LEU A 1 93 ? -10.906 8.378 4.502 1.00 93.31 93 LEU A O 1
ATOM 759 N N . GLY A 1 94 ? -10.449 7.044 2.755 1.00 92.12 94 GLY A N 1
ATOM 760 C CA . GLY A 1 94 ? -10.980 5.813 3.329 1.00 92.12 94 GLY A CA 1
ATOM 761 C C . GLY A 1 94 ? -10.321 5.441 4.657 1.00 92.12 94 GLY A C 1
ATOM 762 O O . GLY A 1 94 ? -11.017 5.079 5.605 1.00 92.12 94 GLY A O 1
ATOM 763 N N . SER A 1 95 ? -9.003 5.614 4.765 1.00 93.25 95 SER A N 1
ATOM 764 C CA . SER A 1 95 ? -8.264 5.453 6.017 1.00 93.25 95 SER A CA 1
ATOM 765 C C . SER A 1 95 ? -8.777 6.394 7.106 1.00 93.25 95 SER A C 1
ATOM 767 O O . SER A 1 95 ? -9.030 5.955 8.225 1.00 93.25 95 SER A O 1
ATOM 769 N N . VAL A 1 96 ? -8.960 7.682 6.797 1.00 90.44 96 VAL A N 1
ATOM 770 C CA . VAL A 1 96 ? -9.454 8.672 7.772 1.00 90.44 96 VAL A CA 1
ATOM 771 C C . VAL A 1 96 ? -10.877 8.336 8.228 1.00 90.44 96 VAL A C 1
ATOM 773 O O . VAL A 1 96 ? -11.193 8.451 9.413 1.00 90.44 96 VAL A O 1
ATOM 776 N N . LEU A 1 97 ? -11.732 7.878 7.312 1.00 89.81 97 LEU A N 1
ATOM 777 C CA . LEU A 1 97 ? -13.096 7.458 7.636 1.00 89.81 97 LEU A CA 1
ATOM 778 C C . LEU A 1 97 ? -13.112 6.216 8.528 1.00 89.81 97 LEU A C 1
ATOM 780 O O . LEU A 1 97 ? -13.750 6.233 9.579 1.00 89.81 97 LEU A O 1
ATOM 784 N N . LEU A 1 98 ? -12.378 5.163 8.157 1.00 89.62 98 LEU A N 1
ATOM 785 C CA . LEU A 1 98 ? -12.264 3.953 8.974 1.00 89.62 98 LEU A CA 1
ATOM 786 C C . LEU A 1 98 ? -11.657 4.262 10.339 1.00 89.62 98 LEU A C 1
ATOM 788 O O . LEU A 1 98 ? -12.142 3.738 11.342 1.00 89.62 98 LEU A O 1
ATOM 792 N N . LYS A 1 99 ? -10.686 5.184 10.383 1.00 82.75 99 LYS A N 1
ATOM 793 C CA . LYS A 1 99 ? -10.077 5.660 11.622 1.00 82.75 99 LYS A CA 1
ATOM 794 C C . LYS A 1 99 ? -11.102 6.197 12.616 1.00 82.75 99 LYS A C 1
ATOM 796 O O . LYS A 1 99 ? -10.964 6.013 13.818 1.00 82.75 99 LYS A O 1
ATOM 801 N N . ASN A 1 100 ? -12.133 6.869 12.116 1.00 77.19 100 ASN A N 1
ATOM 802 C CA . ASN A 1 100 ? -13.171 7.451 12.955 1.00 77.19 100 ASN A CA 1
ATOM 803 C C . ASN A 1 100 ? -14.198 6.435 13.468 1.00 77.19 100 ASN A C 1
ATOM 805 O O . ASN A 1 100 ? -14.922 6.763 14.407 1.00 77.19 100 ASN A O 1
ATOM 809 N N . ILE A 1 101 ? -14.280 5.255 12.848 1.00 79.75 101 ILE A N 1
ATOM 810 C CA . ILE A 1 101 ? -15.316 4.248 13.106 1.00 79.75 101 ILE A CA 1
ATOM 811 C C . ILE A 1 101 ? -14.763 3.079 13.927 1.00 79.75 101 ILE A C 1
ATOM 813 O O . ILE A 1 101 ? -15.457 2.555 14.797 1.00 79.75 101 ILE A O 1
ATOM 817 N N . ALA A 1 102 ? -13.540 2.629 13.647 1.00 75.50 102 ALA A N 1
ATOM 818 C CA . ALA A 1 102 ? -12.957 1.489 14.346 1.00 75.50 102 ALA A CA 1
ATOM 819 C C . ALA A 1 102 ? -12.278 1.913 15.639 1.00 75.50 102 ALA A C 1
ATOM 821 O O . ALA A 1 102 ? -11.603 2.926 15.659 1.00 75.50 102 ALA A O 1
ATOM 822 N N . ILE A 1 103 ? -12.341 1.081 16.674 1.00 71.38 103 ILE A N 1
ATOM 823 C CA . ILE A 1 103 ? -11.507 1.240 17.868 1.00 71.38 103 ILE A CA 1
ATOM 824 C C . ILE A 1 103 ? -10.253 0.394 17.646 1.00 71.38 103 ILE A C 1
ATOM 826 O O . ILE A 1 103 ? -10.249 -0.794 17.962 1.00 71.38 103 ILE A O 1
ATOM 830 N N . ALA A 1 104 ? -9.209 0.984 17.063 1.00 69.50 104 ALA A N 1
ATOM 831 C CA . ALA A 1 104 ? -7.932 0.299 16.911 1.00 69.50 104 ALA A CA 1
ATOM 832 C C . ALA A 1 104 ? -7.171 0.322 18.241 1.00 69.50 104 ALA A C 1
ATOM 834 O O . ALA A 1 104 ? -7.031 1.370 18.873 1.00 69.50 104 ALA A O 1
ATOM 835 N N . LYS A 1 105 ? -6.679 -0.839 18.665 1.00 74.94 105 LYS A N 1
ATOM 836 C CA . LYS A 1 105 ? -5.841 -0.999 19.855 1.00 74.94 105 LYS A CA 1
ATOM 837 C C . LYS A 1 105 ? -4.454 -1.459 19.431 1.00 74.94 105 LYS A C 1
ATOM 839 O O . LYS A 1 105 ? -4.310 -2.167 18.442 1.00 74.94 105 LYS A O 1
ATOM 844 N N . THR A 1 106 ? -3.435 -1.167 20.230 1.00 75.56 106 THR A N 1
ATOM 845 C CA . THR A 1 106 ? -2.046 -1.601 19.972 1.00 75.56 106 THR A CA 1
ATOM 846 C C . THR A 1 106 ? -1.920 -3.120 19.780 1.00 75.56 106 THR A C 1
ATOM 848 O O . THR A 1 106 ? -1.097 -3.590 19.002 1.00 75.56 106 THR A O 1
ATOM 851 N N . LYS A 1 107 ? -2.805 -3.914 20.403 1.00 77.06 107 LYS A N 1
ATOM 852 C CA . LYS A 1 107 ? -2.889 -5.372 20.188 1.00 77.06 107 LYS A CA 1
ATOM 853 C C . LYS A 1 107 ? -3.253 -5.788 18.752 1.00 77.06 107 LYS A C 1
ATOM 855 O O . LYS A 1 107 ? -3.040 -6.945 18.395 1.00 77.06 107 LYS A O 1
ATOM 860 N N . ASP A 1 108 ? -3.807 -4.884 17.946 1.00 84.38 108 ASP A N 1
ATOM 861 C CA . ASP A 1 108 ? -4.232 -5.148 16.570 1.00 84.38 108 ASP A CA 1
ATOM 862 C C . ASP A 1 108 ? -3.069 -5.003 15.571 1.00 84.38 108 ASP A C 1
ATOM 864 O O . ASP A 1 108 ? -3.203 -5.408 14.417 1.00 84.38 108 ASP A O 1
ATOM 868 N N . ILE A 1 109 ? -1.892 -4.530 16.019 1.00 87.12 109 ILE A N 1
ATOM 869 C CA . ILE A 1 109 ? -0.645 -4.490 15.231 1.00 87.12 109 ILE A CA 1
ATOM 870 C C . ILE A 1 109 ? -0.339 -5.852 14.599 1.00 87.12 109 ILE A C 1
ATOM 872 O O . ILE A 1 109 ? 0.081 -5.917 13.444 1.00 87.12 109 ILE A O 1
ATOM 876 N N . LYS A 1 110 ? -0.606 -6.953 15.314 1.00 88.75 110 LYS A N 1
ATOM 877 C CA . LYS A 1 110 ? -0.381 -8.313 14.803 1.00 88.75 110 LYS A CA 1
ATOM 878 C C . LYS A 1 110 ? -1.113 -8.585 13.486 1.00 88.75 110 LYS A C 1
ATOM 880 O O . LYS A 1 110 ? -0.582 -9.294 12.641 1.00 88.75 110 LYS A O 1
ATOM 885 N N . TYR A 1 111 ? -2.301 -8.012 13.286 1.00 89.25 111 TYR A N 1
ATOM 886 C CA . TYR A 1 111 ? -3.065 -8.215 12.056 1.00 89.25 111 TYR A CA 1
ATOM 887 C C . TYR A 1 111 ? -2.456 -7.453 10.880 1.00 89.25 111 TYR A C 1
ATOM 889 O O . TYR A 1 111 ? -2.524 -7.927 9.749 1.00 89.25 111 TYR A O 1
ATOM 897 N N . ILE A 1 112 ? -1.807 -6.316 11.147 1.00 91.69 112 ILE A N 1
ATOM 898 C CA . ILE A 1 112 ? -1.024 -5.604 10.135 1.00 91.69 112 ILE A CA 1
ATOM 899 C C . ILE A 1 112 ? 0.182 -6.434 9.734 1.00 91.69 112 ILE A C 1
ATOM 901 O O . ILE A 1 112 ? 0.387 -6.637 8.549 1.00 91.69 112 ILE A O 1
ATOM 905 N N . ILE A 1 113 ? 0.921 -6.977 10.704 1.00 91.75 113 ILE A N 1
ATOM 906 C CA . ILE A 1 113 ? 2.072 -7.843 10.422 1.00 91.75 113 ILE A CA 1
ATOM 907 C C . ILE A 1 113 ? 1.642 -9.055 9.582 1.00 91.75 113 ILE A C 1
ATOM 909 O O . ILE A 1 113 ? 2.287 -9.357 8.583 1.00 91.75 113 ILE A O 1
ATOM 913 N N . ILE A 1 114 ? 0.529 -9.712 9.931 1.00 91.94 114 ILE A N 1
ATOM 914 C CA . ILE A 1 114 ? -0.029 -10.824 9.141 1.00 91.94 114 ILE A CA 1
ATOM 915 C C . ILE A 1 114 ? -0.346 -10.373 7.709 1.00 91.94 114 ILE A C 1
ATOM 917 O O . ILE A 1 114 ? 0.014 -11.065 6.759 1.00 91.94 114 ILE A O 1
ATOM 921 N N . TYR A 1 115 ? -0.978 -9.209 7.540 1.00 91.94 115 TYR A N 1
ATOM 922 C CA . TYR A 1 115 ? -1.254 -8.645 6.220 1.00 91.94 115 TYR A CA 1
ATOM 923 C C . TYR A 1 115 ? 0.030 -8.346 5.433 1.00 91.94 115 TYR A C 1
ATOM 925 O O . TYR A 1 115 ? 0.102 -8.665 4.250 1.00 91.94 115 TYR A O 1
ATOM 933 N N . THR A 1 116 ? 1.064 -7.795 6.072 1.00 91.62 116 THR A N 1
ATOM 934 C CA . THR A 1 116 ? 2.369 -7.552 5.444 1.00 91.62 116 THR A CA 1
ATOM 935 C C . THR A 1 116 ? 3.013 -8.855 4.990 1.00 91.62 116 THR A C 1
ATOM 937 O O . THR A 1 116 ? 3.509 -8.923 3.873 1.00 91.62 116 THR A O 1
ATOM 940 N N . VAL A 1 117 ? 2.982 -9.905 5.813 1.00 91.94 117 VAL A N 1
ATOM 941 C CA . VAL A 1 117 ? 3.509 -11.226 5.435 1.00 91.94 117 VAL A CA 1
ATOM 942 C C . VAL A 1 117 ? 2.740 -11.786 4.240 1.00 91.94 117 VAL A C 1
ATOM 944 O O . VAL A 1 117 ? 3.355 -12.240 3.280 1.00 91.94 117 VAL A O 1
ATOM 947 N N . PHE A 1 118 ? 1.408 -11.698 4.254 1.00 93.12 118 PHE A N 1
ATOM 948 C CA . PHE A 1 118 ? 0.580 -12.105 3.118 1.00 93.12 118 PHE A CA 1
ATOM 949 C C . PHE A 1 118 ? 0.924 -11.319 1.844 1.00 93.12 118 PHE A C 1
ATOM 951 O O . PHE A 1 118 ? 1.060 -11.904 0.773 1.00 93.12 118 PHE A O 1
ATOM 958 N N . TYR A 1 119 ? 1.134 -10.008 1.966 1.00 91.75 119 TYR A N 1
ATOM 959 C CA . TYR A 1 119 ? 1.584 -9.160 0.868 1.00 91.75 119 TYR A CA 1
ATOM 960 C C . TYR A 1 119 ? 2.953 -9.583 0.324 1.00 91.75 119 TYR A C 1
ATOM 962 O O . TYR A 1 119 ? 3.111 -9.696 -0.886 1.00 91.75 119 TYR A O 1
ATOM 970 N N . LEU A 1 120 ? 3.930 -9.869 1.187 1.00 89.88 120 LEU A N 1
ATOM 971 C CA . LEU A 1 120 ? 5.255 -10.319 0.751 1.00 89.88 120 LEU A CA 1
ATOM 972 C C . LEU A 1 120 ? 5.192 -11.671 0.032 1.00 89.88 120 LEU A C 1
ATOM 974 O O . LEU A 1 120 ? 5.891 -11.863 -0.959 1.00 89.88 120 LEU A O 1
ATOM 978 N N . ILE A 1 121 ? 4.324 -12.585 0.480 1.00 91.12 121 ILE A N 1
ATOM 979 C CA . ILE A 1 121 ? 4.063 -13.849 -0.223 1.00 91.12 121 ILE A CA 1
ATOM 980 C C . ILE A 1 121 ? 3.460 -13.574 -1.605 1.00 91.12 121 ILE A C 1
ATOM 982 O O . ILE A 1 121 ? 3.927 -14.143 -2.587 1.00 91.12 121 ILE A O 1
ATOM 986 N N . TYR A 1 122 ? 2.465 -12.684 -1.696 1.00 90.75 122 TYR A N 1
ATOM 987 C CA . TYR A 1 122 ? 1.882 -12.266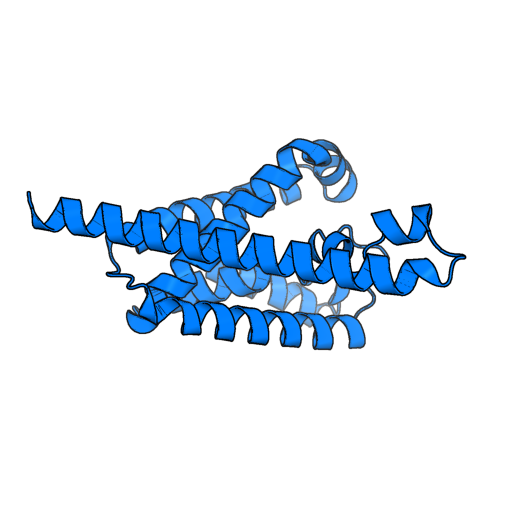 -2.974 1.00 90.75 122 TYR A CA 1
ATOM 988 C C . TYR A 1 122 ? 2.954 -11.716 -3.924 1.00 90.75 122 TYR A C 1
ATOM 990 O O . TYR A 1 122 ? 3.078 -12.205 -5.042 1.00 90.75 122 TYR A O 1
ATOM 998 N N . VAL A 1 123 ? 3.782 -10.775 -3.464 1.00 87.94 123 VAL A N 1
ATOM 999 C CA . VAL A 1 123 ? 4.891 -10.211 -4.251 1.00 87.94 123 VAL A CA 1
ATOM 1000 C C . VAL A 1 123 ? 5.868 -11.303 -4.695 1.00 87.94 123 VAL A C 1
ATOM 1002 O O . VAL A 1 123 ? 6.277 -11.322 -5.853 1.00 87.94 123 VAL A O 1
ATOM 1005 N N . GLY A 1 124 ? 6.226 -12.231 -3.803 1.00 87.00 124 GLY A N 1
ATOM 1006 C CA . GLY A 1 124 ? 7.121 -13.346 -4.116 1.00 87.00 124 GLY A CA 1
ATOM 1007 C C . GLY A 1 124 ? 6.564 -14.270 -5.200 1.00 87.00 124 GLY A C 1
ATOM 1008 O O . GLY A 1 124 ? 7.279 -14.605 -6.138 1.00 87.00 124 GLY A O 1
ATOM 1009 N N . ILE A 1 125 ? 5.281 -14.633 -5.114 1.00 89.25 125 ILE A N 1
ATOM 1010 C CA . ILE A 1 125 ? 4.603 -15.452 -6.131 1.00 89.25 125 ILE A CA 1
ATOM 1011 C C . ILE A 1 125 ? 4.551 -14.708 -7.468 1.00 89.25 125 ILE A C 1
ATOM 1013 O O . ILE A 1 125 ? 4.898 -15.276 -8.500 1.00 89.25 125 ILE A O 1
ATOM 1017 N N . MET A 1 126 ? 4.152 -13.435 -7.458 1.00 87.06 126 MET A N 1
ATOM 1018 C CA . MET A 1 126 ? 4.008 -12.650 -8.685 1.00 87.06 126 MET A CA 1
ATOM 1019 C C . MET A 1 126 ? 5.348 -12.444 -9.398 1.00 87.06 126 MET A C 1
ATOM 1021 O O . MET A 1 126 ? 5.398 -12.590 -10.612 1.00 87.06 126 MET A O 1
ATOM 1025 N N . ASN A 1 127 ? 6.440 -12.212 -8.664 1.00 84.06 127 ASN A N 1
ATOM 1026 C CA . ASN A 1 127 ? 7.787 -12.099 -9.240 1.00 84.06 127 ASN A CA 1
ATOM 1027 C C . ASN A 1 127 ? 8.331 -13.414 -9.835 1.00 84.06 127 ASN A C 1
ATOM 1029 O O . ASN A 1 127 ? 9.276 -13.375 -10.615 1.00 84.06 127 ASN A O 1
ATOM 1033 N N . ILE A 1 128 ? 7.776 -14.577 -9.473 1.00 86.00 128 ILE A N 1
ATOM 1034 C CA . ILE A 1 128 ? 8.122 -15.858 -10.117 1.00 86.00 128 ILE A CA 1
ATOM 1035 C C . ILE A 1 128 ? 7.375 -16.013 -11.446 1.00 86.00 128 ILE A C 1
ATOM 1037 O O . ILE A 1 128 ? 7.893 -16.614 -12.384 1.00 86.00 128 ILE A O 1
ATOM 1041 N N . ILE A 1 129 ? 6.143 -15.507 -11.514 1.00 85.88 129 ILE A N 1
ATOM 1042 C CA . ILE A 1 129 ? 5.243 -15.704 -12.656 1.00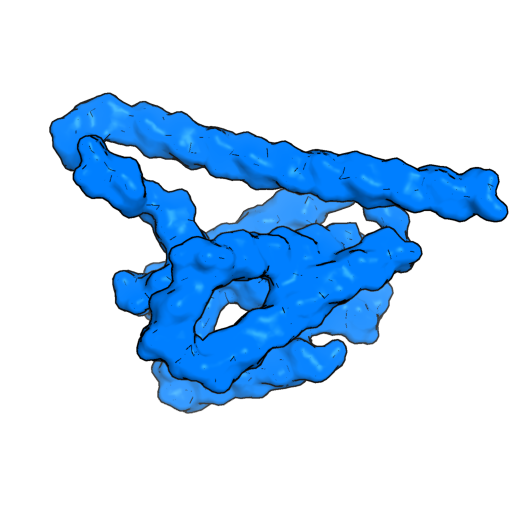 85.88 129 ILE A CA 1
ATOM 1043 C C . ILE A 1 129 ? 5.460 -14.628 -13.729 1.00 85.88 129 ILE A C 1
ATOM 1045 O O . ILE A 1 129 ? 5.274 -14.901 -14.913 1.00 85.88 129 ILE A O 1
ATOM 1049 N N . ILE A 1 130 ? 5.826 -13.411 -13.324 1.00 84.19 130 ILE A N 1
ATOM 1050 C CA . ILE A 1 130 ? 5.809 -12.215 -14.165 1.00 84.19 130 ILE A CA 1
ATOM 1051 C C . ILE A 1 130 ? 7.143 -11.484 -14.053 1.00 84.19 130 ILE A C 1
ATOM 1053 O O . ILE A 1 130 ? 7.632 -11.228 -12.952 1.00 84.19 130 ILE A O 1
ATOM 1057 N N . ASP A 1 131 ? 7.705 -11.108 -15.203 1.00 80.81 131 ASP A N 1
ATOM 1058 C CA . ASP A 1 131 ? 8.892 -10.262 -15.242 1.00 80.81 131 ASP A CA 1
ATOM 1059 C C . ASP A 1 131 ? 8.513 -8.780 -15.114 1.00 80.81 131 ASP A C 1
ATOM 1061 O O . ASP A 1 131 ? 7.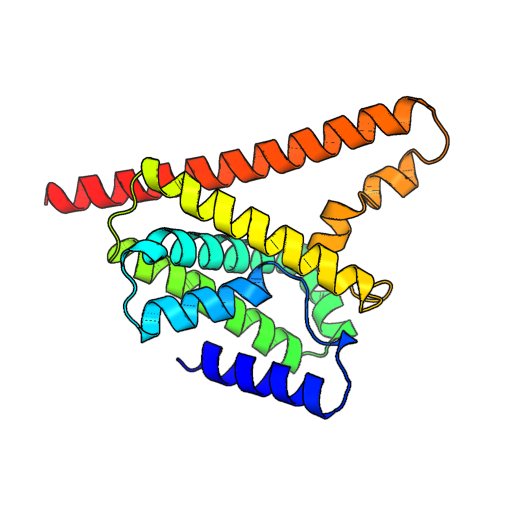993 -8.159 -16.040 1.00 80.81 131 ASP A O 1
ATOM 1065 N N . TYR A 1 132 ? 8.814 -8.206 -13.950 1.00 75.56 132 TYR A N 1
ATOM 1066 C CA . TYR A 1 132 ? 8.635 -6.784 -13.661 1.00 75.56 132 TYR A CA 1
ATOM 1067 C C . TYR A 1 132 ? 9.897 -5.946 -13.915 1.00 75.56 132 TYR A C 1
ATOM 1069 O O . TYR A 1 132 ? 9.982 -4.815 -13.434 1.00 75.56 132 TYR A O 1
ATOM 1077 N N . SER A 1 133 ? 10.891 -6.465 -14.643 1.00 67.06 133 SER A N 1
ATOM 1078 C CA . SER A 1 133 ? 12.162 -5.780 -14.927 1.00 67.06 133 SER A CA 1
ATOM 1079 C C . SER A 1 133 ? 11.996 -4.389 -15.547 1.00 67.06 133 SER A C 1
ATOM 1081 O O . SER A 1 133 ? 12.807 -3.509 -15.274 1.00 67.06 133 SER A O 1
ATOM 1083 N N . GLN A 1 134 ? 10.933 -4.165 -16.323 1.00 62.38 134 GLN A N 1
ATOM 1084 C CA . GLN A 1 134 ? 10.647 -2.874 -16.964 1.00 62.38 134 GLN A CA 1
ATOM 1085 C C . GLN A 1 134 ? 9.631 -2.002 -16.213 1.00 62.38 134 GLN A C 1
ATOM 1087 O O . GLN A 1 134 ? 9.296 -0.908 -16.663 1.00 62.38 134 GLN A O 1
ATOM 1092 N N . SER A 1 135 ? 9.125 -2.467 -15.071 1.00 64.94 135 SER A N 1
ATOM 1093 C CA . SER A 1 135 ? 8.135 -1.733 -14.285 1.00 64.94 135 SER A CA 1
ATOM 1094 C C . SER A 1 135 ? 8.812 -0.944 -13.164 1.00 64.94 135 SER A C 1
ATOM 1096 O O . SER A 1 135 ? 9.427 -1.527 -12.270 1.00 64.94 135 SER A O 1
ATOM 1098 N N . TYR A 1 136 ? 8.651 0.384 -13.174 1.00 62.28 136 TYR A N 1
ATOM 1099 C CA . TYR A 1 136 ? 9.076 1.266 -12.080 1.00 62.28 136 TYR A CA 1
ATOM 1100 C C . TYR A 1 136 ? 8.163 1.090 -10.868 1.00 62.28 136 TYR A C 1
ATOM 1102 O O . TYR A 1 136 ? 7.231 1.859 -10.638 1.00 62.28 136 TYR A O 1
ATOM 1110 N N . LEU A 1 137 ? 8.428 0.037 -10.104 1.00 71.44 137 LEU A N 1
ATOM 1111 C CA . LEU A 1 137 ? 7.679 -0.303 -8.906 1.00 71.44 137 LEU A CA 1
ATOM 1112 C C . LEU A 1 137 ? 8.483 0.118 -7.680 1.00 71.44 137 LEU A C 1
ATOM 1114 O O . LEU A 1 137 ? 9.626 -0.299 -7.488 1.00 71.44 137 LEU A O 1
ATOM 1118 N N . PHE A 1 138 ? 7.873 0.938 -6.831 1.00 70.56 138 PHE A N 1
ATOM 1119 C CA . PHE A 1 138 ? 8.458 1.410 -5.584 1.00 70.56 138 PHE A CA 1
ATOM 1120 C C . PHE A 1 138 ? 8.864 0.243 -4.682 1.00 70.56 138 PHE A C 1
ATOM 1122 O O . PHE A 1 138 ? 9.934 0.270 -4.071 1.00 70.56 138 PHE A O 1
ATOM 1129 N N . ILE A 1 139 ? 8.054 -0.819 -4.643 1.00 72.38 139 ILE A N 1
ATOM 1130 C CA . ILE A 1 139 ? 8.419 -2.021 -3.895 1.00 72.38 139 ILE A CA 1
ATOM 1131 C C . ILE A 1 139 ? 9.662 -2.708 -4.475 1.00 72.38 139 ILE A C 1
ATOM 1133 O O . ILE A 1 139 ? 10.488 -3.184 -3.704 1.00 72.38 139 ILE A O 1
ATOM 1137 N N . ASN A 1 140 ? 9.855 -2.706 -5.796 1.00 69.38 140 ASN A N 1
ATOM 1138 C CA . ASN A 1 140 ? 11.053 -3.283 -6.408 1.00 69.38 140 ASN A CA 1
ATOM 1139 C C . ASN A 1 140 ? 12.293 -2.447 -6.094 1.00 69.38 140 ASN A C 1
ATOM 1141 O O . ASN A 1 140 ? 13.321 -3.020 -5.751 1.00 69.38 140 ASN A O 1
ATOM 1145 N N . LEU A 1 141 ? 12.179 -1.115 -6.103 1.00 69.38 141 LEU A N 1
ATOM 1146 C CA . LEU A 1 141 ? 13.264 -0.220 -5.687 1.00 69.38 141 LEU A CA 1
ATOM 1147 C C . LEU A 1 141 ? 13.700 -0.482 -4.234 1.00 69.38 141 LEU A C 1
ATOM 1149 O O . LEU A 1 141 ? 14.894 -0.492 -3.935 1.00 69.38 141 LEU A O 1
ATOM 1153 N N . LEU A 1 142 ? 12.739 -0.725 -3.334 1.00 73.12 142 LEU A N 1
ATOM 1154 C CA . LEU A 1 142 ? 13.008 -1.067 -1.934 1.00 73.12 142 LEU A CA 1
ATOM 1155 C C . LEU A 1 142 ? 13.550 -2.491 -1.748 1.00 73.12 142 LEU A C 1
ATOM 1157 O O . LEU A 1 142 ? 14.397 -2.713 -0.889 1.00 73.12 142 LEU A O 1
ATOM 1161 N N . LEU A 1 143 ? 13.040 -3.468 -2.501 1.00 71.50 143 LEU A N 1
ATOM 1162 C CA . LEU A 1 143 ? 13.381 -4.883 -2.323 1.00 71.50 143 LEU A CA 1
ATOM 1163 C C . LEU A 1 143 ? 14.650 -5.308 -3.050 1.00 71.50 143 LEU A C 1
ATOM 1165 O O . LEU A 1 143 ? 15.290 -6.248 -2.606 1.00 71.50 143 LEU A O 1
ATOM 1169 N N . LYS A 1 144 ? 15.003 -4.672 -4.166 1.00 68.94 144 LYS A N 1
ATOM 1170 C CA . LYS A 1 144 ? 16.230 -4.992 -4.904 1.00 68.94 144 LYS A CA 1
ATOM 1171 C C . LYS A 1 144 ? 17.437 -4.214 -4.396 1.00 68.94 144 LYS A C 1
ATOM 1173 O O . LYS A 1 144 ? 18.555 -4.522 -4.780 1.00 68.94 144 LYS A O 1
ATOM 1178 N N . ALA A 1 145 ? 17.223 -3.212 -3.538 1.00 70.94 145 ALA A N 1
ATOM 1179 C CA . ALA A 1 145 ? 18.278 -2.326 -3.064 1.00 70.94 145 ALA A CA 1
ATOM 1180 C C . ALA A 1 145 ? 19.119 -1.747 -4.225 1.00 70.94 145 ALA A C 1
ATOM 1182 O O . ALA A 1 145 ? 20.315 -1.524 -4.059 1.00 70.94 145 ALA A O 1
ATOM 1183 N N . GLU A 1 146 ? 18.504 -1.481 -5.389 1.00 67.44 146 GLU A N 1
ATOM 1184 C CA . GLU A 1 146 ? 19.201 -1.081 -6.632 1.00 67.44 146 GLU A CA 1
ATOM 1185 C C . GLU A 1 146 ? 20.108 0.146 -6.425 1.00 67.44 146 GLU A C 1
ATOM 1187 O O . GLU A 1 146 ? 21.166 0.274 -7.039 1.00 67.44 146 GLU A O 1
ATOM 1192 N N . ILE A 1 147 ? 19.730 1.041 -5.504 1.00 66.38 147 ILE A N 1
ATOM 1193 C CA . ILE A 1 147 ? 20.538 2.205 -5.107 1.00 66.38 147 ILE A CA 1
ATOM 1194 C C . ILE A 1 147 ? 21.884 1.773 -4.505 1.00 66.38 147 ILE A C 1
ATOM 1196 O O . ILE A 1 147 ? 22.916 2.368 -4.798 1.00 66.38 147 ILE A O 1
ATOM 1200 N N . LEU A 1 148 ? 21.883 0.740 -3.664 1.00 69.69 148 LEU A N 1
ATOM 1201 C CA . LEU A 1 148 ? 23.079 0.197 -3.021 1.00 69.69 148 LEU A CA 1
ATOM 1202 C C . LEU A 1 148 ? 23.887 -0.686 -3.970 1.00 69.69 148 LEU A C 1
ATOM 1204 O O . LEU A 1 148 ? 25.115 -0.622 -3.956 1.00 69.69 148 LEU A O 1
ATOM 1208 N N . GLU A 1 149 ? 23.211 -1.458 -4.819 1.00 69.12 149 GLU A N 1
ATOM 1209 C CA . GLU A 1 149 ? 23.853 -2.349 -5.786 1.00 69.12 149 GLU A CA 1
ATOM 1210 C C . GLU A 1 149 ? 24.717 -1.581 -6.785 1.00 69.12 149 GLU A C 1
ATOM 1212 O O . GLU A 1 149 ? 25.880 -1.927 -7.001 1.00 69.12 149 GLU A O 1
ATOM 1217 N N . ASN A 1 150 ? 24.220 -0.448 -7.279 1.00 67.62 150 ASN A N 1
ATOM 1218 C CA . ASN A 1 150 ? 24.982 0.431 -8.164 1.00 67.62 150 ASN A CA 1
ATOM 1219 C C . ASN A 1 150 ? 26.194 1.094 -7.485 1.00 67.62 150 ASN A C 1
ATOM 1221 O O . ASN A 1 150 ? 27.125 1.512 -8.172 1.00 67.62 150 ASN A O 1
ATOM 1225 N N . MET A 1 151 ? 26.205 1.199 -6.152 1.00 68.81 151 MET A N 1
ATOM 1226 C CA . MET A 1 151 ? 27.278 1.863 -5.404 1.00 68.81 151 MET A CA 1
ATOM 1227 C C . MET A 1 151 ? 28.342 0.900 -4.852 1.00 68.81 151 MET A C 1
ATOM 1229 O O . MET A 1 151 ? 29.449 1.350 -4.558 1.00 68.81 151 MET A O 1
ATOM 1233 N N . LEU A 1 152 ? 28.029 -0.390 -4.660 1.00 71.31 152 LEU A N 1
ATOM 1234 C CA . LEU A 1 152 ? 28.824 -1.284 -3.797 1.00 71.31 152 LEU A CA 1
ATOM 1235 C C . LEU A 1 152 ? 29.067 -2.702 -4.348 1.00 71.31 152 LEU A C 1
ATOM 1237 O O . LEU A 1 152 ? 29.615 -3.532 -3.620 1.00 71.31 152 LEU A O 1
ATOM 1241 N N . SER A 1 153 ? 28.695 -2.986 -5.600 1.00 62.00 153 SER A N 1
ATOM 1242 C CA . SER A 1 153 ? 28.590 -4.331 -6.212 1.00 62.00 153 SER A CA 1
ATOM 1243 C C . SER A 1 153 ? 29.828 -5.251 -6.194 1.00 62.00 153 SER A C 1
ATOM 1245 O O . SER A 1 153 ? 29.744 -6.371 -6.690 1.00 62.00 153 SER A O 1
ATOM 1247 N N . THR A 1 154 ? 30.967 -4.859 -5.616 1.00 63.66 154 THR A N 1
ATOM 1248 C CA . THR A 1 154 ? 32.234 -5.610 -5.726 1.00 63.66 154 THR A CA 1
ATOM 1249 C C . THR A 1 154 ? 32.977 -5.875 -4.412 1.00 63.66 154 THR A C 1
ATOM 1251 O O . THR A 1 154 ? 34.119 -6.327 -4.451 1.00 63.66 154 THR A O 1
ATOM 1254 N N . THR A 1 155 ? 32.375 -5.640 -3.240 1.00 67.31 155 THR A N 1
ATOM 1255 C CA . THR A 1 155 ? 33.069 -5.839 -1.947 1.00 67.31 155 THR A CA 1
ATOM 1256 C C . THR A 1 155 ? 32.377 -6.863 -1.049 1.00 67.31 155 THR A C 1
ATOM 1258 O O . THR A 1 155 ? 31.155 -6.879 -0.958 1.00 67.31 155 THR A O 1
ATOM 1261 N N . ASP A 1 156 ? 33.142 -7.660 -0.293 1.00 68.75 156 ASP A N 1
ATOM 1262 C CA . ASP A 1 156 ? 32.601 -8.560 0.749 1.00 68.75 156 ASP A CA 1
ATOM 1263 C C . ASP A 1 156 ? 31.783 -7.808 1.822 1.00 68.75 156 ASP A C 1
ATOM 1265 O O . ASP A 1 156 ? 30.913 -8.369 2.491 1.00 68.75 156 ASP A O 1
ATOM 1269 N N . ILE A 1 157 ? 32.030 -6.501 1.955 1.00 69.12 157 ILE A N 1
ATOM 1270 C CA . ILE A 1 157 ? 31.307 -5.578 2.835 1.00 69.12 157 ILE A CA 1
ATOM 1271 C C . ILE A 1 157 ? 29.871 -5.336 2.331 1.00 69.12 157 ILE A C 1
ATOM 1273 O O . ILE A 1 157 ? 28.983 -5.057 3.140 1.00 69.12 157 ILE A O 1
ATOM 1277 N N . ALA A 1 158 ? 29.606 -5.505 1.031 1.00 76.19 158 ALA A N 1
ATOM 1278 C CA . ALA A 1 158 ? 28.293 -5.278 0.431 1.00 76.19 158 ALA A CA 1
ATOM 1279 C C . ALA A 1 158 ? 27.202 -6.118 1.107 1.00 76.19 158 ALA A C 1
ATOM 1281 O O . ALA A 1 158 ? 26.141 -5.591 1.429 1.00 76.19 158 ALA A O 1
ATOM 1282 N N . ASN A 1 159 ? 27.488 -7.382 1.440 1.00 78.81 159 ASN A N 1
ATOM 1283 C CA . ASN A 1 159 ? 26.535 -8.266 2.118 1.00 78.81 159 ASN A CA 1
ATOM 1284 C C . ASN A 1 159 ? 26.083 -7.711 3.478 1.00 78.81 159 ASN A C 1
ATOM 1286 O O . ASN A 1 159 ? 24.888 -7.685 3.767 1.00 78.81 159 ASN A O 1
ATOM 1290 N N . TYR A 1 160 ? 27.012 -7.219 4.303 1.00 82.88 160 TYR A N 1
ATOM 1291 C CA . TYR A 1 160 ? 26.676 -6.617 5.599 1.00 82.88 160 TYR A CA 1
ATOM 1292 C C . TYR A 1 160 ? 25.879 -5.321 5.441 1.00 82.88 160 TYR A C 1
ATOM 1294 O O . TYR A 1 160 ? 24.961 -5.059 6.221 1.00 82.88 160 TYR A O 1
ATOM 1302 N N . ILE A 1 161 ? 26.195 -4.531 4.415 1.00 83.38 161 ILE A N 1
ATOM 1303 C CA . ILE A 1 161 ? 25.466 -3.300 4.111 1.00 83.38 161 ILE A CA 1
ATOM 1304 C C . ILE A 1 161 ? 24.035 -3.618 3.652 1.00 83.38 161 ILE A C 1
ATOM 1306 O O . ILE A 1 161 ? 23.105 -2.958 4.115 1.00 83.38 161 ILE A O 1
ATOM 1310 N N . TYR A 1 162 ? 23.822 -4.653 2.833 1.00 83.31 162 TYR A N 1
ATOM 1311 C CA . TYR A 1 162 ? 22.475 -5.093 2.453 1.00 83.31 162 TYR A CA 1
ATOM 1312 C C . TYR A 1 162 ? 21.653 -5.549 3.660 1.00 83.31 162 TYR A C 1
ATOM 1314 O O . TYR A 1 162 ? 20.500 -5.144 3.808 1.00 83.31 162 TYR A O 1
ATOM 1322 N N . TRP A 1 163 ? 22.239 -6.334 4.570 1.00 84.50 163 TRP A N 1
ATOM 1323 C CA . TRP A 1 163 ? 21.561 -6.717 5.813 1.00 84.50 163 TRP A CA 1
ATOM 1324 C C . TRP A 1 163 ? 21.152 -5.497 6.637 1.00 84.50 163 TRP A C 1
ATOM 1326 O O . TRP A 1 163 ? 20.004 -5.404 7.077 1.00 84.50 163 TRP A O 1
ATOM 1336 N N . LEU A 1 164 ? 22.065 -4.539 6.809 1.00 87.56 164 LEU A N 1
ATOM 1337 C CA . LEU A 1 164 ? 21.784 -3.298 7.523 1.00 87.56 164 LEU A CA 1
ATOM 1338 C C . LEU A 1 164 ? 20.667 -2.493 6.841 1.00 87.56 164 LEU A C 1
ATOM 1340 O O . LEU A 1 164 ? 19.774 -1.994 7.522 1.00 87.56 164 LEU A O 1
ATOM 1344 N N . TYR A 1 165 ? 20.675 -2.413 5.510 1.00 88.44 165 TYR A N 1
ATOM 1345 C CA . TYR A 1 165 ?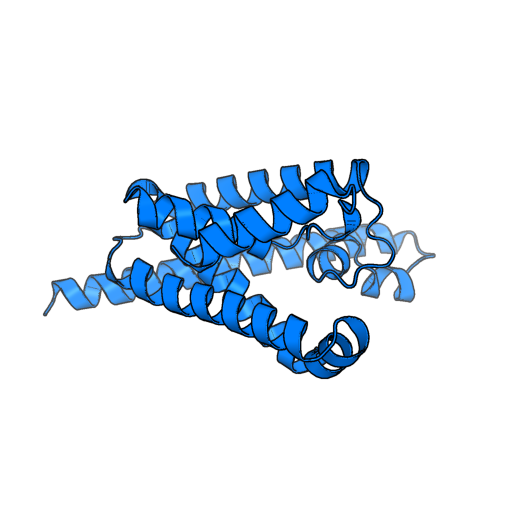 19.641 -1.748 4.718 1.00 88.44 165 TYR A CA 1
ATOM 1346 C C . TYR A 1 165 ? 18.247 -2.337 4.967 1.00 88.44 165 TYR A C 1
ATOM 1348 O O . TYR A 1 165 ? 17.321 -1.595 5.305 1.00 88.44 165 TYR A O 1
ATOM 1356 N N . TYR A 1 166 ? 18.093 -3.662 4.897 1.00 87.75 166 TYR A N 1
ATOM 1357 C CA . TYR A 1 166 ? 16.801 -4.300 5.168 1.00 87.75 166 TYR A CA 1
ATOM 1358 C C . TYR A 1 166 ? 16.366 -4.149 6.628 1.00 87.75 166 TYR A C 1
ATOM 1360 O O . TYR A 1 166 ? 15.187 -3.905 6.885 1.00 87.75 166 TYR A O 1
ATOM 1368 N N . ILE A 1 167 ? 17.297 -4.222 7.589 1.00 90.31 167 ILE A N 1
ATOM 1369 C CA . ILE A 1 167 ? 17.002 -3.955 9.007 1.00 90.31 167 ILE A CA 1
ATOM 1370 C C . ILE A 1 167 ? 16.461 -2.533 9.183 1.00 90.31 167 ILE A C 1
ATOM 1372 O O . ILE A 1 167 ? 15.472 -2.339 9.891 1.00 90.31 167 ILE A O 1
ATOM 1376 N N . ILE A 1 168 ? 17.067 -1.546 8.520 1.00 90.50 168 ILE A N 1
ATOM 1377 C CA . ILE A 1 168 ? 16.611 -0.153 8.559 1.00 90.50 168 ILE A CA 1
ATOM 1378 C C . ILE A 1 168 ? 15.214 -0.025 7.947 1.00 90.50 168 ILE A C 1
ATOM 1380 O O . ILE A 1 168 ? 14.346 0.576 8.577 1.00 90.50 168 ILE A O 1
ATOM 1384 N N . ILE A 1 169 ? 14.954 -0.614 6.774 1.00 89.31 169 ILE A N 1
ATOM 1385 C CA . ILE A 1 169 ? 13.626 -0.565 6.137 1.00 89.31 169 ILE A CA 1
ATOM 1386 C C . ILE A 1 169 ? 12.559 -1.182 7.038 1.00 89.31 169 ILE A C 1
ATOM 1388 O O . ILE A 1 169 ? 11.518 -0.565 7.273 1.00 89.31 169 ILE A O 1
ATOM 1392 N N . VAL A 1 170 ? 12.813 -2.377 7.574 1.00 90.56 170 VAL A N 1
ATOM 1393 C CA . VAL A 1 170 ? 11.884 -3.050 8.489 1.00 90.56 170 VAL A CA 1
ATOM 1394 C C . VAL A 1 170 ? 11.681 -2.208 9.749 1.00 90.56 170 VAL A C 1
ATOM 1396 O O . VAL A 1 170 ? 10.546 -2.032 10.189 1.00 90.56 170 VAL A O 1
ATOM 1399 N N . GLY A 1 171 ? 12.748 -1.624 10.298 1.00 93.50 171 GLY A N 1
ATOM 1400 C CA . GLY A 1 171 ? 12.683 -0.719 11.444 1.00 93.50 171 GLY A CA 1
ATOM 1401 C C . GLY A 1 171 ? 11.815 0.514 11.180 1.00 93.50 171 GLY A C 1
ATOM 1402 O O . GLY A 1 171 ? 10.940 0.828 11.988 1.00 93.50 171 GLY A O 1
ATOM 1403 N N . ILE A 1 172 ? 11.990 1.171 10.029 1.00 92.31 172 ILE A N 1
ATOM 1404 C CA . ILE A 1 172 ? 11.161 2.305 9.594 1.00 92.31 172 ILE A CA 1
ATOM 1405 C C . ILE A 1 172 ? 9.704 1.866 9.440 1.00 92.31 172 ILE A C 1
ATOM 1407 O O . ILE A 1 172 ? 8.803 2.544 9.930 1.00 92.31 172 ILE A O 1
ATOM 1411 N N . TYR A 1 173 ? 9.454 0.717 8.814 1.00 91.62 173 TYR A N 1
ATOM 1412 C CA . TYR A 1 173 ? 8.103 0.203 8.618 1.00 91.62 173 TYR A CA 1
ATOM 1413 C C . TYR A 1 173 ? 7.385 -0.072 9.948 1.00 91.62 173 TYR A C 1
ATOM 1415 O O . TYR A 1 173 ? 6.251 0.371 10.150 1.00 91.62 173 TYR A O 1
ATOM 1423 N N . LEU A 1 174 ? 8.059 -0.732 10.894 1.00 93.12 174 LEU A N 1
ATOM 1424 C CA . LEU A 1 174 ? 7.529 -0.976 12.238 1.00 93.12 174 LEU A CA 1
ATOM 1425 C C . LEU A 1 174 ? 7.298 0.329 13.007 1.00 93.12 174 LEU A C 1
ATOM 1427 O O . LEU A 1 174 ? 6.283 0.464 13.694 1.00 93.12 174 LEU A O 1
ATOM 1431 N N . LEU A 1 175 ? 8.194 1.309 12.861 1.00 93.25 175 LEU A N 1
ATOM 1432 C CA . LEU A 1 175 ? 8.026 2.636 13.445 1.00 93.25 175 LEU A CA 1
ATOM 1433 C C . LEU A 1 175 ? 6.781 3.338 12.886 1.00 93.25 175 LEU A C 1
ATOM 1435 O O . LEU A 1 175 ? 6.008 3.907 13.655 1.00 93.25 175 LEU A O 1
ATOM 1439 N N . VAL A 1 176 ? 6.540 3.259 11.575 1.00 93.31 176 VAL A N 1
ATOM 1440 C CA . VAL A 1 176 ? 5.343 3.823 10.933 1.00 93.31 176 VAL A CA 1
ATOM 1441 C C . VAL A 1 176 ? 4.069 3.153 11.451 1.00 93.31 176 VAL A C 1
ATOM 1443 O O . VAL A 1 176 ? 3.117 3.858 11.792 1.00 93.31 176 VAL A O 1
ATOM 1446 N N . ILE A 1 177 ? 4.051 1.821 11.588 1.00 92.50 177 ILE A N 1
ATOM 1447 C CA . ILE A 1 177 ? 2.930 1.092 12.209 1.00 92.50 177 ILE A CA 1
ATOM 1448 C C . ILE A 1 177 ? 2.686 1.602 13.630 1.00 92.50 177 ILE A C 1
ATOM 1450 O O . ILE A 1 177 ? 1.556 1.938 13.994 1.00 92.50 177 ILE A O 1
ATOM 1454 N N . PHE A 1 178 ? 3.743 1.690 14.434 1.00 90.75 178 PHE A N 1
ATOM 1455 C CA . PHE A 1 178 ? 3.647 2.126 15.820 1.00 90.75 178 PHE A CA 1
ATOM 1456 C C . PHE A 1 178 ? 3.113 3.560 15.939 1.00 90.75 178 PHE A C 1
ATOM 1458 O O . PHE A 1 178 ? 2.184 3.814 16.710 1.00 90.75 178 PHE A O 1
ATOM 1465 N N . ILE A 1 179 ? 3.650 4.494 15.148 1.00 91.12 179 ILE A N 1
ATOM 1466 C CA . ILE A 1 179 ? 3.191 5.888 15.107 1.00 91.12 179 ILE A CA 1
ATOM 1467 C C . ILE A 1 179 ? 1.719 5.949 14.696 1.00 91.12 179 ILE A C 1
ATOM 1469 O O . ILE A 1 179 ? 0.938 6.649 15.345 1.00 91.12 179 ILE A O 1
ATOM 1473 N N . PHE A 1 180 ? 1.323 5.197 13.666 1.00 91.00 180 PHE A N 1
ATOM 1474 C CA . PHE A 1 180 ? -0.061 5.150 13.204 1.00 91.00 180 PHE A CA 1
ATOM 1475 C C . PHE A 1 180 ? -1.013 4.728 14.327 1.00 91.00 180 PHE A C 1
ATOM 1477 O O . PHE A 1 180 ? -1.959 5.459 14.621 1.00 91.00 180 PHE A O 1
ATOM 1484 N N . PHE A 1 181 ? -0.740 3.612 15.011 1.00 87.94 181 PHE A N 1
ATOM 1485 C CA . PHE A 1 181 ? -1.583 3.141 16.114 1.00 87.94 181 PHE A CA 1
ATOM 1486 C C . PHE A 1 181 ? -1.596 4.095 17.304 1.00 87.94 181 PHE A C 1
ATOM 1488 O O . PHE A 1 181 ? -2.656 4.323 17.879 1.00 87.94 181 PHE A O 1
ATOM 1495 N N . LYS A 1 182 ? -0.459 4.709 17.642 1.00 86.19 182 LYS A N 1
ATOM 1496 C CA . LYS A 1 182 ? -0.390 5.688 18.732 1.00 86.19 182 LYS A CA 1
ATOM 1497 C C . LYS A 1 182 ? -1.253 6.919 18.447 1.00 86.19 182 LYS A C 1
ATOM 1499 O O . LYS A 1 182 ? -1.949 7.408 19.335 1.00 86.19 182 LYS A O 1
ATOM 1504 N N . ILE A 1 183 ? -1.227 7.424 17.211 1.00 85.81 183 ILE A N 1
ATOM 1505 C CA . ILE A 1 183 ? -2.099 8.527 16.778 1.00 85.81 183 ILE A CA 1
ATOM 1506 C C . ILE A 1 183 ? -3.563 8.082 16.816 1.00 85.81 183 ILE A C 1
ATOM 1508 O O . ILE A 1 183 ? -4.426 8.827 17.277 1.00 85.81 183 ILE A O 1
ATOM 1512 N N . TYR A 1 184 ? -3.839 6.870 16.342 1.00 83.75 184 TYR A N 1
ATOM 1513 C CA . TYR A 1 184 ? -5.176 6.299 16.310 1.00 83.75 184 TYR A CA 1
ATOM 1514 C C . TYR A 1 184 ? -5.783 6.195 17.718 1.00 83.75 184 TYR A C 1
ATOM 1516 O O . TYR A 1 184 ? -6.880 6.701 17.959 1.00 83.75 184 TYR A O 1
ATOM 1524 N N . GLU A 1 185 ? -5.059 5.588 18.656 1.00 82.25 185 GLU A N 1
ATOM 1525 C CA . GLU A 1 185 ? -5.489 5.397 20.042 1.00 82.25 185 GLU A CA 1
ATOM 1526 C C . GLU A 1 185 ? -5.717 6.740 20.750 1.00 82.25 185 GLU A C 1
ATOM 1528 O O . GLU A 1 185 ? -6.745 6.934 21.402 1.00 82.25 185 GLU A O 1
ATOM 1533 N N . ARG A 1 186 ? -4.810 7.708 20.551 1.00 82.44 186 ARG A N 1
ATOM 1534 C CA . ARG A 1 186 ? -4.924 9.063 21.111 1.00 82.44 186 ARG A CA 1
ATOM 1535 C C . ARG A 1 186 ? -6.182 9.793 20.645 1.00 82.44 186 ARG A C 1
ATOM 1537 O O . ARG A 1 186 ? -6.809 10.505 21.425 1.00 82.44 186 ARG A O 1
ATOM 1544 N N . ASP A 1 187 ? -6.528 9.681 19.370 1.00 79.50 187 ASP A N 1
ATOM 1545 C CA . ASP A 1 187 ? -7.680 10.403 18.829 1.00 79.50 187 ASP A CA 1
ATOM 1546 C C . ASP A 1 187 ? -9.004 9.759 19.271 1.00 79.50 187 ASP A C 1
ATOM 1548 O O . ASP A 1 187 ? -10.009 10.454 19.420 1.00 79.50 187 ASP A O 1
ATOM 1552 N N . HIS A 1 188 ? -9.001 8.453 19.558 1.00 73.56 188 HIS A N 1
ATOM 1553 C CA . HIS A 1 188 ? -10.154 7.767 20.138 1.00 73.56 188 HIS A CA 1
ATOM 1554 C C . HIS A 1 188 ? -10.344 8.049 21.629 1.00 73.56 188 HIS A C 1
ATOM 1556 O O . HIS A 1 188 ? -11.483 8.237 22.052 1.00 73.56 188 HIS A O 1
ATOM 1562 N N . SER A 1 189 ? -9.272 8.123 22.423 1.00 70.06 189 SER A N 1
ATOM 1563 C CA . SER A 1 189 ? -9.391 8.446 23.852 1.00 70.06 189 SER A CA 1
ATOM 1564 C C . SER A 1 189 ? -9.980 9.840 24.075 1.00 70.06 189 SER A C 1
ATOM 1566 O O . SER A 1 189 ? -10.855 10.004 24.920 1.00 70.06 189 SER A O 1
ATOM 1568 N N . LYS A 1 190 ? -9.606 10.821 23.244 1.00 67.69 190 LYS A N 1
ATOM 1569 C CA . LYS A 1 190 ? -10.193 12.171 23.266 1.00 67.69 190 LYS A CA 1
ATOM 1570 C C . LYS A 1 190 ? -11.693 12.192 22.968 1.00 67.69 190 LYS A C 1
ATOM 1572 O O . LYS A 1 190 ? -12.408 12.974 23.579 1.00 67.69 190 LYS A O 1
ATOM 1577 N N . LYS A 1 191 ? -12.180 11.339 22.060 1.00 64.00 191 LYS A N 1
ATOM 1578 C CA . LYS A 1 191 ? -13.611 11.268 21.705 1.00 64.00 191 LYS A CA 1
ATOM 1579 C C . LYS A 1 191 ? -14.494 10.663 22.797 1.00 64.00 191 LYS A C 1
ATOM 1581 O O . LYS A 1 191 ? -15.691 10.874 22.7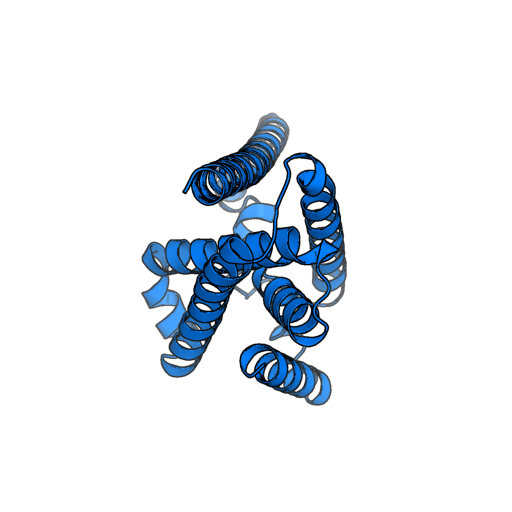53 1.00 64.00 191 LYS A O 1
ATOM 1586 N N . ILE A 1 192 ? -13.933 9.885 23.723 1.00 61.34 192 ILE A N 1
ATOM 1587 C CA . ILE A 1 192 ? -14.694 9.284 24.833 1.00 61.34 192 ILE A CA 1
ATOM 1588 C C . ILE A 1 192 ? -14.837 10.278 26.003 1.00 61.34 192 ILE A C 1
ATOM 1590 O O . ILE A 1 192 ? -15.720 10.122 26.838 1.00 61.34 192 ILE A O 1
ATOM 1594 N N . MET A 1 193 ? -13.975 11.300 26.071 1.00 54.28 193 MET A N 1
ATOM 1595 C CA . MET A 1 193 ? -13.977 12.313 27.138 1.00 54.28 193 MET A CA 1
ATOM 1596 C C . MET A 1 193 ? -14.854 13.542 26.836 1.00 54.28 193 MET A C 1
ATOM 1598 O O . MET A 1 193 ? -14.987 14.400 27.707 1.00 54.28 193 MET A O 1
ATOM 1602 N N . HIS A 1 194 ? -15.421 13.638 25.630 1.00 46.59 194 HIS A N 1
ATOM 1603 C CA . HIS A 1 194 ? -16.327 14.701 25.183 1.00 46.59 194 HIS A CA 1
ATOM 1604 C C . HIS A 1 194 ? -17.709 14.125 24.888 1.00 46.59 194 HIS A C 1
ATOM 1606 O O . HIS A 1 194 ? -18.695 14.832 25.185 1.00 46.59 194 HIS A O 1
#

Radius of gyration: 18.07 Å; chains: 1; bounding box: 52×31×50 Å

pLDDT: mean 84.81, std 9.49, range [46.59, 95.0]

Foldseek 3Di:
DVLLVVLVVVCVVCVVVVVNLPQDLALVSVLSNLLVCCVVVVVQLCLLLNLVSLQCQLVVVVVVCVVCVVVCCVPVNDVVSVVSNVSSVVSNVSSVVSLVVHQDDPVSLVVNVVSVVVSVVSSVVSVVVYPCVVPPHPVCCLVVVVVLCVVPVPDPCSVVVVVVSVVVVVVVVVVSSVVSNVVSNVVVVVVVVD

Organism: NCBI:txid2735436

Sequence (194 aa):
MILLVYKIAEYSYYIINLEVDKIPIEFSTLAYFLFGVVVLFKIKELYPVAAFASFISGIGYLLVFIFMGDQYVVIHGFYSTLIALSSHFILLLGSVLLKNIAIAKTKDIKYIIIYTVFYLIYVGIMNIIIDYSQSYLFINLLLKAEILENMLSTTDIANYIYWLYYIIIVGIYLLVIFIFFKIYERDHSKKIMH

Secondary structure (DSSP, 8-state):
-HHHHHHHHHHHHHHHTT-GGGS--SHHHHHHHHHHHHHHHT-GGGHHHHHHHHHHHHHHHHHHHHHHHHHHHHHH-HHHHHHHHHHHHHHHHHHHHHHHHS---GGGHHHHHHHHHHHHHHHHHHHHHS--TT---HHHHHHS-HHHHHHHTT-THHHHHHHHHHHHHHHHHHHHHHHHHHHHHHHHHHHH--